Protein AF-A0A6P0VBL8-F1 (afdb_monomer)

Structure (mmCIF, N/CA/C/O backbone):
data_AF-A0A6P0VBL8-F1
#
_entry.id   AF-A0A6P0VBL8-F1
#
loop_
_atom_site.group_PDB
_atom_site.id
_atom_site.type_symbol
_atom_site.label_atom_id
_atom_site.label_alt_id
_atom_site.label_comp_id
_atom_site.label_asym_id
_atom_site.label_entity_id
_atom_site.label_seq_id
_atom_site.pdbx_PDB_ins_code
_atom_site.Cartn_x
_atom_site.Cartn_y
_atom_site.Cartn_z
_atom_site.occupancy
_atom_site.B_iso_or_equiv
_atom_site.auth_seq_id
_atom_site.auth_comp_id
_atom_site.auth_asym_id
_atom_site.auth_atom_id
_atom_site.pdbx_PDB_model_num
ATOM 1 N N . MET A 1 1 ? 17.411 -5.376 -23.301 1.00 63.78 1 MET A N 1
ATOM 2 C CA . MET A 1 1 ? 17.624 -4.709 -21.996 1.00 63.78 1 MET A CA 1
ATOM 3 C C . MET A 1 1 ? 19.076 -4.284 -21.901 1.00 63.78 1 MET A C 1
ATOM 5 O O . MET A 1 1 ? 19.939 -5.091 -22.224 1.00 63.78 1 MET A O 1
ATOM 9 N N . THR A 1 2 ? 19.346 -3.059 -21.458 1.00 68.38 2 THR A N 1
ATOM 10 C CA . THR A 1 2 ? 20.705 -2.531 -21.262 1.00 68.38 2 THR A CA 1
ATOM 11 C C . THR A 1 2 ? 20.905 -2.091 -19.815 1.00 68.38 2 THR A C 1
ATOM 13 O O . THR A 1 2 ? 19.954 -1.642 -19.182 1.00 68.38 2 THR A O 1
ATOM 16 N N . PHE A 1 3 ? 22.130 -2.171 -19.307 1.00 70.69 3 PHE A N 1
ATOM 17 C CA . PHE A 1 3 ? 22.540 -1.616 -18.017 1.00 70.69 3 PHE A CA 1
ATOM 18 C C . PHE A 1 3 ? 23.853 -0.861 -18.218 1.00 70.69 3 PHE A C 1
ATOM 20 O O . PHE A 1 3 ? 24.781 -1.417 -18.803 1.00 70.69 3 PHE A O 1
ATOM 27 N N . ASP A 1 4 ? 23.916 0.408 -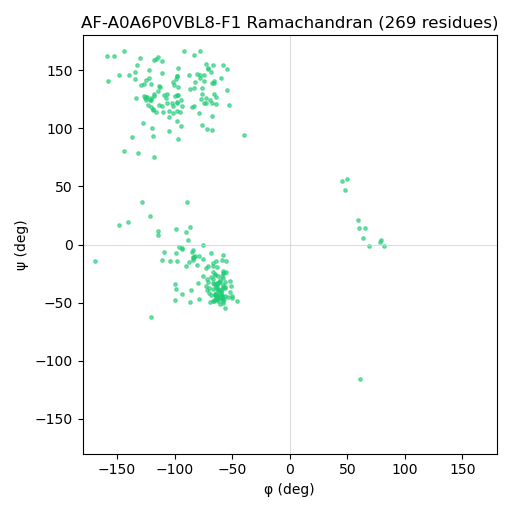17.809 1.00 72.12 4 ASP A N 1
ATOM 28 C CA . ASP A 1 4 ? 25.036 1.319 -18.102 1.00 72.12 4 ASP A CA 1
ATOM 29 C C . ASP A 1 4 ? 25.444 1.309 -19.583 1.00 72.12 4 ASP A C 1
ATOM 31 O O . ASP A 1 4 ? 26.615 1.153 -19.920 1.00 72.12 4 ASP A O 1
ATOM 35 N N . HIS A 1 5 ? 24.461 1.397 -20.484 1.00 73.25 5 HIS A N 1
ATOM 36 C CA . HIS A 1 5 ? 24.641 1.326 -21.944 1.00 73.25 5 HIS A CA 1
ATOM 37 C C . HIS A 1 5 ? 25.188 -0.005 -22.497 1.00 73.25 5 HIS A C 1
ATOM 39 O O . HIS A 1 5 ? 25.392 -0.117 -23.703 1.00 73.25 5 HIS A O 1
ATOM 45 N N . HIS A 1 6 ? 25.354 -1.038 -21.667 1.00 72.06 6 HIS A N 1
ATOM 46 C CA . HIS A 1 6 ? 25.752 -2.374 -22.112 1.00 72.06 6 HIS A CA 1
ATOM 47 C C . HIS A 1 6 ? 24.521 -3.272 -22.260 1.00 72.06 6 HIS A C 1
ATOM 49 O O . HIS A 1 6 ? 23.728 -3.361 -21.317 1.00 72.06 6 HIS A O 1
ATOM 55 N N . PRO A 1 7 ? 24.324 -3.953 -23.402 1.00 71.12 7 PRO A N 1
ATOM 56 C CA . PRO A 1 7 ? 23.219 -4.888 -23.556 1.00 71.12 7 PRO A CA 1
ATOM 57 C C . PRO A 1 7 ? 23.413 -6.074 -22.608 1.00 71.12 7 PRO A C 1
ATOM 59 O O . PRO A 1 7 ? 24.479 -6.673 -22.550 1.00 71.12 7 PRO A O 1
ATOM 62 N N . LEU A 1 8 ? 22.375 -6.395 -21.839 1.00 72.44 8 LEU A N 1
ATOM 63 C CA . LEU A 1 8 ? 22.301 -7.585 -20.988 1.00 72.44 8 LEU A CA 1
ATOM 64 C C . LEU A 1 8 ? 21.492 -8.694 -21.665 1.00 72.44 8 LEU A C 1
ATOM 66 O O . LEU A 1 8 ? 21.797 -9.877 -21.536 1.00 72.44 8 LEU A O 1
ATOM 70 N N . SER A 1 9 ? 20.469 -8.313 -22.425 1.00 74.00 9 SER A N 1
ATOM 71 C C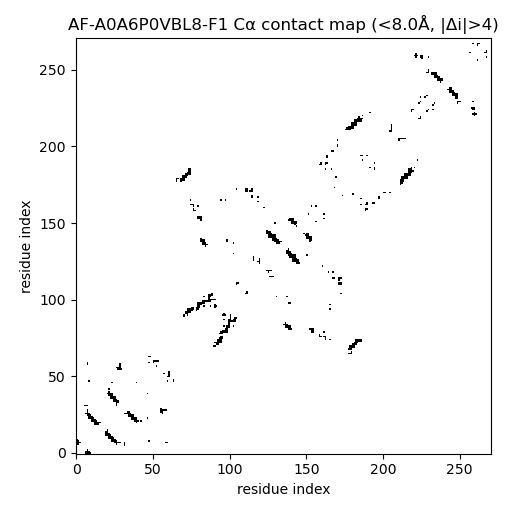A . SER A 1 9 ? 19.692 -9.237 -23.242 1.00 74.00 9 SER A CA 1
ATOM 72 C C . SER A 1 9 ? 19.184 -8.559 -24.503 1.00 74.00 9 SER A C 1
ATOM 74 O O . SER A 1 9 ? 18.819 -7.380 -24.486 1.00 74.00 9 SER A O 1
ATOM 76 N N . GLU A 1 10 ? 19.117 -9.321 -25.582 1.00 74.81 10 GLU A N 1
ATOM 77 C CA . GLU A 1 10 ? 18.567 -8.906 -26.864 1.00 74.81 10 GLU A CA 1
ATOM 78 C C . GLU A 1 10 ? 17.657 -10.005 -27.397 1.00 74.81 10 GLU A C 1
ATOM 80 O O . GLU A 1 10 ? 17.907 -11.193 -27.188 1.00 74.81 10 GLU A O 1
ATOM 85 N N . PHE A 1 11 ? 16.567 -9.595 -28.032 1.00 73.56 11 PHE A N 1
ATOM 86 C CA . PHE A 1 11 ? 15.571 -10.498 -28.576 1.00 73.56 11 PHE A CA 1
ATOM 87 C C . PHE A 1 11 ? 15.397 -10.184 -30.051 1.00 73.56 11 PHE A C 1
ATOM 89 O O . PHE A 1 11 ? 15.115 -9.039 -30.408 1.00 73.56 11 PHE A O 1
ATOM 96 N N . VAL A 1 12 ? 15.576 -11.203 -30.882 1.00 68.62 12 VAL A N 1
ATOM 97 C CA . VAL A 1 12 ? 15.465 -11.094 -32.330 1.00 68.62 12 VAL A CA 1
ATOM 98 C C . VAL A 1 12 ? 14.426 -12.106 -32.796 1.00 68.62 12 VAL A C 1
ATOM 100 O O . VAL A 1 12 ? 14.494 -13.292 -32.463 1.00 68.62 12 VAL A O 1
ATOM 103 N N . ILE A 1 13 ? 13.445 -11.618 -33.552 1.00 67.81 13 ILE A N 1
ATOM 104 C CA . ILE A 1 13 ? 12.513 -12.453 -34.306 1.00 67.81 13 ILE A CA 1
ATOM 105 C C . ILE A 1 13 ? 12.943 -12.357 -35.764 1.00 67.81 13 ILE A C 1
ATOM 107 O O . ILE A 1 13 ? 12.859 -11.280 -36.353 1.00 67.81 13 ILE A O 1
ATOM 111 N N . GLU A 1 14 ? 13.387 -13.470 -36.337 1.00 68.00 14 GLU A N 1
ATOM 112 C CA . GLU A 1 14 ? 13.695 -13.565 -37.763 1.00 68.00 14 GLU A CA 1
ATOM 113 C C . GLU A 1 14 ? 12.698 -14.500 -38.449 1.00 68.00 14 GLU A C 1
ATOM 115 O O . GLU A 1 14 ? 12.380 -15.581 -37.947 1.00 68.00 14 GLU A O 1
ATOM 120 N N . GLU A 1 15 ? 12.200 -14.096 -39.616 1.00 67.06 15 GLU A N 1
ATOM 121 C CA . GLU A 1 15 ? 11.418 -14.966 -40.492 1.00 67.06 15 GLU A CA 1
ATOM 122 C C . GLU A 1 15 ? 12.337 -15.538 -41.575 1.00 67.06 15 GLU A C 1
ATOM 124 O O . GLU A 1 15 ? 12.857 -14.806 -42.418 1.00 67.06 15 GLU A O 1
ATOM 129 N N . GLN A 1 16 ? 12.540 -16.858 -41.558 1.00 66.44 16 GLN A N 1
ATOM 130 C CA . GLN A 1 16 ? 13.247 -17.584 -42.615 1.00 66.44 16 GLN A CA 1
ATOM 131 C C . GLN A 1 16 ? 12.372 -18.719 -43.141 1.00 66.44 16 GLN A C 1
ATOM 133 O O . GLN A 1 16 ? 11.926 -19.563 -42.368 1.00 66.44 16 GLN A O 1
ATOM 138 N N . GLU A 1 17 ? 12.163 -18.755 -44.461 1.00 62.19 17 GLU A N 1
ATOM 139 C CA . GLU A 1 17 ? 11.553 -19.883 -45.187 1.00 62.19 17 GLU A CA 1
ATOM 140 C C . GLU A 1 17 ? 10.284 -20.456 -44.513 1.00 62.19 17 GLU A C 1
ATOM 142 O O . GLU A 1 17 ? 10.202 -21.651 -44.227 1.00 62.19 17 GLU A O 1
ATOM 147 N N . ASP A 1 18 ? 9.291 -19.598 -44.235 1.00 63.41 18 ASP A N 1
ATOM 148 C CA . ASP A 1 18 ? 8.010 -19.965 -43.592 1.00 63.41 18 ASP A CA 1
ATOM 149 C C . ASP A 1 18 ? 8.120 -20.456 -42.128 1.00 63.41 18 ASP A C 1
ATOM 151 O O . ASP A 1 18 ? 7.168 -20.998 -41.557 1.00 63.41 18 ASP A O 1
ATOM 155 N N . LYS A 1 19 ? 9.268 -20.241 -41.473 1.00 60.81 19 LYS A N 1
ATOM 156 C CA . LYS A 1 19 ? 9.468 -20.488 -40.040 1.00 60.81 19 LYS A CA 1
ATOM 157 C C . LYS A 1 19 ? 9.875 -19.211 -39.316 1.00 60.81 19 LYS A C 1
ATOM 159 O O . LYS A 1 19 ? 10.870 -18.567 -39.641 1.00 60.81 19 LYS A O 1
ATOM 164 N N . ARG A 1 20 ? 9.116 -18.888 -38.270 1.00 64.88 20 ARG A N 1
ATOM 165 C CA . ARG A 1 20 ? 9.458 -17.845 -37.304 1.00 64.88 20 ARG A CA 1
ATOM 166 C C . ARG A 1 20 ? 10.498 -18.401 -36.335 1.00 64.88 20 ARG A C 1
ATOM 168 O O . ARG A 1 20 ? 10.206 -19.326 -35.577 1.00 64.88 20 ARG A O 1
ATOM 175 N N . ILE A 1 21 ? 11.710 -17.866 -36.395 1.00 66.25 21 ILE A N 1
ATOM 176 C CA . ILE A 1 21 ? 12.813 -18.219 -35.508 1.00 66.25 21 ILE A CA 1
ATOM 177 C C . ILE A 1 21 ? 12.916 -17.116 -34.458 1.00 66.25 21 ILE A C 1
ATOM 179 O O . ILE A 1 21 ? 13.242 -15.972 -34.765 1.00 66.25 21 ILE A O 1
ATOM 183 N N . GLU A 1 22 ? 12.623 -17.464 -33.209 1.00 69.94 22 GLU A N 1
ATOM 184 C CA . GLU A 1 22 ? 12.778 -16.555 -32.078 1.00 69.94 22 GLU A CA 1
ATOM 185 C C . GLU A 1 22 ? 14.069 -16.904 -31.341 1.00 69.94 22 GLU A C 1
ATOM 187 O O . GLU A 1 22 ? 14.264 -18.025 -30.859 1.00 69.94 22 GLU A O 1
ATOM 192 N N . GLN A 1 23 ? 14.987 -15.945 -31.282 1.00 72.88 23 GLN A N 1
ATOM 193 C CA . GLN A 1 23 ? 16.267 -16.110 -30.611 1.00 72.88 23 GLN A CA 1
ATOM 194 C C . GLN A 1 23 ? 16.458 -15.025 -29.574 1.00 72.88 23 GLN A C 1
ATOM 196 O O . GLN A 1 23 ? 16.110 -13.858 -29.767 1.00 72.88 23 GLN A O 1
ATOM 201 N N . ALA A 1 24 ? 17.039 -15.432 -28.454 1.00 73.50 24 ALA A N 1
ATOM 202 C CA . ALA A 1 24 ? 17.419 -14.514 -27.410 1.00 73.50 24 ALA A CA 1
ATOM 203 C C . ALA A 1 24 ? 18.915 -14.611 -27.145 1.00 73.50 24 ALA A C 1
ATOM 205 O O . ALA A 1 24 ? 19.435 -15.681 -26.823 1.00 73.50 24 ALA A O 1
ATOM 206 N N . THR A 1 25 ? 19.591 -13.476 -27.245 1.00 75.88 25 THR A N 1
ATOM 207 C CA . THR A 1 25 ? 21.011 -13.341 -26.949 1.00 75.88 25 THR A CA 1
ATOM 208 C C . THR A 1 25 ? 21.150 -12.805 -25.534 1.00 75.88 25 THR A C 1
ATOM 210 O O . THR A 1 25 ? 20.611 -11.749 -25.202 1.00 75.88 25 THR A O 1
ATOM 213 N N . ILE A 1 26 ? 21.852 -13.545 -24.679 1.00 76.12 26 ILE A N 1
ATOM 214 C CA . ILE A 1 26 ? 22.163 -13.120 -23.312 1.00 76.12 26 ILE A CA 1
ATOM 215 C C . ILE A 1 26 ? 23.644 -12.805 -23.231 1.00 76.12 26 ILE A C 1
ATOM 217 O O . ILE A 1 26 ? 24.477 -13.637 -23.589 1.00 76.12 26 ILE A O 1
ATOM 221 N N . TYR A 1 27 ? 23.956 -11.628 -22.709 1.00 78.38 27 TYR A N 1
ATOM 222 C CA . TYR A 1 27 ? 25.315 -11.136 -22.564 1.00 78.38 27 TYR A CA 1
ATOM 223 C C . TYR A 1 27 ? 25.815 -11.359 -21.135 1.00 78.38 27 TYR A C 1
ATOM 225 O O . TYR A 1 27 ? 25.054 -11.253 -20.169 1.00 78.38 27 TYR A O 1
ATOM 233 N N . LYS A 1 28 ? 27.098 -11.702 -20.991 1.00 79.31 28 LYS A N 1
ATOM 234 C CA . LYS A 1 28 ? 27.737 -11.853 -19.679 1.00 79.31 28 LYS A CA 1
ATOM 235 C C . LYS A 1 28 ? 28.088 -10.495 -19.081 1.00 79.31 28 LYS A C 1
ATOM 237 O O . LYS A 1 28 ? 28.543 -9.604 -19.793 1.00 79.31 28 LYS A O 1
ATOM 242 N N . ASP A 1 29 ? 28.003 -10.381 -17.758 1.00 77.06 29 ASP A N 1
ATOM 243 C CA . ASP A 1 29 ? 28.162 -9.104 -17.043 1.00 77.06 29 ASP A CA 1
ATOM 244 C C . ASP A 1 29 ? 29.509 -8.398 -17.283 1.00 77.06 29 ASP A C 1
ATOM 246 O O . ASP A 1 29 ? 29.557 -7.168 -17.296 1.00 77.06 29 ASP A O 1
ATOM 250 N N . ASN A 1 30 ? 30.588 -9.176 -17.448 1.00 71.69 30 ASN A N 1
ATOM 251 C CA . ASN A 1 30 ? 31.975 -8.692 -17.539 1.00 71.69 30 ASN A CA 1
ATOM 252 C C . ASN A 1 30 ? 32.586 -8.818 -18.946 1.00 71.69 30 ASN A C 1
ATOM 254 O O . ASN A 1 30 ? 33.723 -8.406 -19.159 1.00 71.69 30 ASN A O 1
ATOM 258 N N . LEU A 1 31 ? 31.875 -9.448 -19.885 1.00 68.06 31 LEU A N 1
ATOM 259 C CA . LEU A 1 31 ? 32.357 -9.748 -21.236 1.00 68.06 31 LEU A CA 1
ATOM 260 C C . LEU A 1 31 ? 31.183 -9.598 -22.216 1.00 68.06 31 LEU A C 1
ATOM 262 O O . LEU A 1 31 ? 30.575 -10.607 -22.577 1.00 68.06 31 LEU A O 1
ATOM 266 N N . PRO A 1 32 ? 30.846 -8.365 -22.635 1.00 58.59 32 PRO A N 1
ATOM 267 C CA . PRO A 1 32 ? 29.721 -8.120 -23.536 1.00 58.59 32 PRO A CA 1
ATOM 268 C C . PRO A 1 32 ? 29.898 -8.772 -24.919 1.00 58.59 32 PRO A C 1
ATOM 270 O O . PRO A 1 32 ? 28.909 -9.056 -25.576 1.00 58.59 32 PRO A O 1
ATOM 273 N N . ASP A 1 33 ? 31.121 -9.123 -25.329 1.00 59.72 33 ASP A N 1
ATOM 274 C CA . ASP A 1 33 ? 31.360 -9.889 -26.567 1.00 59.72 33 ASP A CA 1
ATOM 275 C C . ASP A 1 33 ? 31.087 -11.398 -26.417 1.00 59.72 33 ASP A C 1
ATOM 277 O O . ASP A 1 33 ? 31.097 -12.146 -27.394 1.00 59.72 33 ASP A O 1
ATOM 281 N N . ASN A 1 34 ? 30.873 -11.882 -25.190 1.00 61.59 34 ASN A N 1
ATOM 282 C CA . ASN A 1 34 ? 30.609 -13.287 -24.912 1.00 61.59 34 ASN A CA 1
ATOM 283 C C . ASN A 1 34 ? 29.124 -13.464 -24.605 1.00 61.59 34 ASN A C 1
ATOM 285 O O . ASN A 1 34 ? 28.668 -13.230 -23.481 1.00 61.59 34 ASN A O 1
ATOM 289 N N . SER A 1 35 ? 28.379 -13.871 -25.626 1.00 65.69 35 SER A N 1
ATOM 290 C CA . SER A 1 35 ? 26.946 -14.083 -25.539 1.00 65.69 35 SER A CA 1
ATOM 291 C C . SER A 1 35 ? 26.575 -15.560 -25.645 1.00 65.69 35 SER A C 1
ATOM 293 O O . SER A 1 35 ? 27.246 -16.371 -26.283 1.00 65.69 35 SER A O 1
ATOM 295 N N . SER A 1 36 ? 25.499 -15.937 -24.961 1.00 70.56 36 SER A N 1
ATOM 296 C CA . SER A 1 36 ? 24.850 -17.232 -25.141 1.00 70.56 36 SER A CA 1
ATOM 297 C C . SER A 1 36 ? 23.542 -17.015 -25.883 1.00 70.56 36 SER A C 1
ATOM 299 O O . SER A 1 36 ? 22.675 -16.288 -25.399 1.00 70.56 36 SER A O 1
ATOM 301 N N . VAL A 1 37 ? 23.398 -17.662 -27.038 1.00 70.50 37 VAL A N 1
ATOM 302 C CA . VAL A 1 37 ? 22.129 -17.705 -27.765 1.00 70.50 37 VAL A CA 1
ATOM 303 C C . VAL A 1 37 ? 21.280 -18.811 -27.158 1.00 70.50 37 VAL A C 1
ATOM 305 O O . VAL A 1 37 ? 21.680 -19.978 -27.133 1.00 70.50 37 VAL A O 1
ATOM 308 N N . LEU A 1 38 ? 20.116 -18.441 -26.638 1.00 68.00 38 LEU A N 1
ATOM 309 C CA . LEU A 1 38 ? 19.113 -19.389 -26.187 1.00 68.00 38 LEU A CA 1
ATOM 310 C C . LEU A 1 38 ? 18.043 -19.533 -27.273 1.00 68.00 38 LEU A C 1
ATOM 312 O O . LEU A 1 38 ? 17.483 -18.518 -27.701 1.00 68.00 38 LEU A O 1
ATOM 316 N N . PRO A 1 39 ? 17.729 -20.769 -27.709 1.00 62.25 39 PRO A N 1
ATOM 317 C CA . PRO A 1 39 ? 16.568 -20.994 -28.551 1.00 62.25 39 PRO A CA 1
ATOM 318 C C . PRO A 1 39 ? 15.324 -20.626 -27.744 1.00 62.25 39 PRO A C 1
ATOM 320 O O . PRO A 1 39 ? 15.089 -21.170 -26.660 1.00 62.25 39 PRO A O 1
ATOM 323 N N . PHE A 1 40 ? 14.556 -19.670 -28.255 1.00 62.84 40 PHE A N 1
ATOM 324 C CA . PHE A 1 40 ? 13.357 -19.184 -27.605 1.00 62.84 40 PHE A CA 1
ATOM 325 C C . PHE A 1 40 ? 12.144 -19.797 -28.303 1.00 62.84 40 PHE A C 1
ATOM 327 O O . PHE A 1 40 ? 12.012 -19.722 -29.518 1.00 62.84 40 PHE A O 1
ATOM 334 N N . VAL A 1 41 ? 11.313 -20.510 -27.543 1.00 55.53 41 VAL A N 1
ATOM 335 C CA . VAL A 1 41 ? 10.237 -21.354 -28.103 1.00 55.53 41 VAL A CA 1
ATOM 336 C C . VAL A 1 41 ? 8.848 -20.789 -27.788 1.00 55.53 41 VAL A C 1
ATOM 338 O O . VAL A 1 41 ? 7.862 -21.224 -28.373 1.00 55.53 41 VAL A O 1
ATOM 341 N N . ASP A 1 42 ? 8.753 -19.824 -26.871 1.00 66.12 42 ASP A N 1
ATOM 342 C CA . ASP A 1 42 ? 7.476 -19.323 -26.362 1.00 66.12 42 ASP A CA 1
ATOM 343 C C . ASP A 1 42 ? 7.466 -17.795 -26.245 1.00 66.12 42 ASP A C 1
ATOM 345 O O . ASP A 1 42 ? 7.813 -17.234 -25.203 1.00 66.12 42 ASP A O 1
ATOM 349 N N . SER A 1 43 ? 6.989 -17.135 -27.303 1.00 64.69 43 SER A N 1
ATOM 350 C CA . SER A 1 43 ?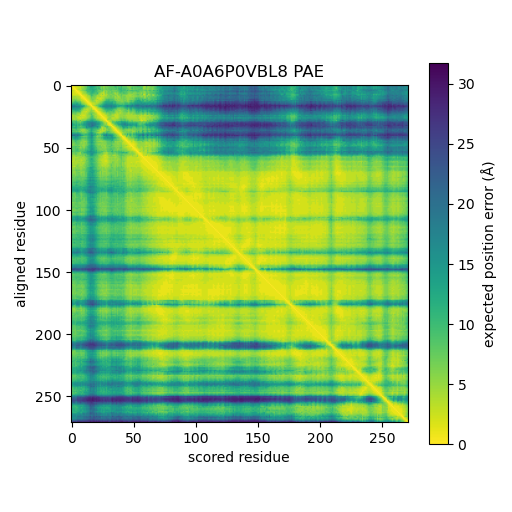 6.790 -15.684 -27.396 1.00 64.69 43 SER A CA 1
ATOM 351 C C . SER A 1 43 ? 5.903 -15.086 -26.295 1.00 64.69 43 SER A C 1
ATOM 353 O O . SER A 1 43 ? 5.846 -13.865 -26.161 1.00 64.69 43 SER A O 1
ATOM 355 N N . SER A 1 44 ? 5.167 -15.907 -25.532 1.00 68.81 44 SER A N 1
ATOM 356 C CA . SER A 1 44 ? 4.317 -15.441 -24.426 1.00 68.81 44 SER A CA 1
ATOM 357 C C . SER A 1 44 ? 5.081 -15.209 -23.120 1.00 68.81 44 SER A C 1
ATOM 359 O O . SER A 1 44 ? 4.533 -14.640 -22.174 1.00 68.81 44 SER A O 1
ATOM 361 N N . ARG A 1 45 ? 6.349 -15.632 -23.042 1.00 68.00 45 ARG A N 1
ATOM 362 C CA . ARG A 1 45 ? 7.183 -15.493 -21.843 1.00 68.00 45 ARG A CA 1
ATOM 363 C C . ARG A 1 45 ? 8.298 -14.483 -22.063 1.00 68.00 45 ARG A C 1
ATOM 365 O O . ARG A 1 45 ? 8.723 -14.212 -23.176 1.00 68.00 45 ARG A O 1
ATOM 372 N N . SER A 1 46 ? 8.819 -13.930 -20.974 1.00 74.62 46 SER A N 1
ATOM 373 C CA . SER A 1 46 ? 10.051 -13.143 -21.039 1.00 74.62 46 SER A CA 1
ATOM 374 C C . SER A 1 46 ? 11.267 -14.068 -21.004 1.00 74.62 46 SER A C 1
ATOM 376 O O . SER A 1 46 ? 11.355 -14.939 -20.135 1.00 74.62 46 SER A O 1
ATOM 378 N N . VAL A 1 47 ? 12.248 -13.829 -21.877 1.00 74.69 47 VAL A N 1
ATOM 379 C CA . VAL A 1 47 ? 13.575 -14.480 -21.861 1.00 74.69 47 VAL A CA 1
ATOM 380 C C . VAL A 1 47 ? 14.224 -14.390 -20.479 1.00 74.69 47 VAL A C 1
ATOM 382 O O . VAL A 1 47 ? 14.852 -15.345 -20.028 1.00 74.69 47 VAL A O 1
ATOM 385 N N . VAL A 1 48 ? 14.017 -13.271 -19.774 1.00 75.81 48 VAL A N 1
ATOM 386 C CA . VAL A 1 48 ? 14.564 -13.024 -18.429 1.00 75.81 48 VAL A CA 1
ATOM 387 C C . VAL A 1 48 ? 14.144 -14.120 -17.442 1.00 75.81 48 VAL A C 1
ATOM 389 O O . VAL A 1 48 ? 14.913 -14.496 -16.560 1.00 75.81 48 VAL A O 1
ATOM 392 N N . SER A 1 49 ? 12.955 -14.706 -17.618 1.00 74.62 49 SER A N 1
ATOM 393 C CA . SER A 1 49 ? 12.474 -15.790 -16.755 1.00 74.62 49 SER A CA 1
ATOM 394 C C . SER A 1 49 ? 13.294 -17.081 -16.895 1.00 74.62 49 SER A C 1
ATOM 396 O O . SER A 1 49 ? 13.511 -17.769 -15.893 1.00 74.62 49 SER A O 1
ATOM 398 N N . ALA A 1 50 ? 13.811 -17.366 -18.095 1.00 74.88 50 ALA A N 1
ATOM 399 C CA . ALA A 1 50 ? 14.545 -18.585 -18.435 1.00 74.88 50 ALA A CA 1
ATOM 400 C C . ALA A 1 50 ? 16.040 -18.535 -18.063 1.00 74.88 50 ALA A C 1
ATOM 402 O O . ALA A 1 50 ? 16.748 -19.533 -18.202 1.00 74.88 50 ALA A O 1
ATOM 403 N N . ILE A 1 51 ? 16.529 -17.388 -17.582 1.00 74.19 51 ILE A N 1
ATOM 404 C CA . ILE A 1 51 ? 17.944 -17.192 -17.256 1.00 74.19 51 ILE A CA 1
ATOM 405 C C . ILE A 1 51 ? 18.317 -18.032 -16.024 1.00 74.19 51 ILE A C 1
ATOM 407 O O . ILE A 1 51 ? 17.683 -17.881 -14.970 1.00 74.19 51 ILE A O 1
ATOM 411 N N . PRO A 1 52 ? 19.340 -18.905 -16.124 1.00 71.56 52 PRO A N 1
ATOM 412 C CA . PRO A 1 52 ? 19.834 -19.663 -14.985 1.00 71.56 52 PRO A CA 1
ATOM 413 C C . PRO A 1 52 ? 20.642 -18.760 -14.049 1.00 71.56 52 PRO A C 1
ATOM 415 O O . PRO A 1 52 ? 21.450 -17.951 -14.505 1.00 71.56 52 PRO A O 1
ATOM 418 N N . GLU A 1 53 ? 20.489 -18.953 -12.738 1.00 77.62 53 GLU A N 1
ATOM 419 C CA . GLU A 1 53 ? 21.298 -18.246 -11.741 1.00 77.62 53 GLU A CA 1
ATOM 420 C C . GLU A 1 53 ? 22.759 -18.718 -11.827 1.00 77.62 53 GLU A C 1
ATOM 422 O O . GLU A 1 53 ? 23.125 -19.788 -11.337 1.00 77.62 53 GLU A O 1
ATOM 427 N N . LYS A 1 54 ? 23.606 -17.939 -12.509 1.00 77.31 54 LYS A N 1
ATOM 428 C CA . LYS A 1 54 ? 25.038 -18.211 -12.697 1.00 77.31 54 LYS A CA 1
ATOM 429 C C . LYS A 1 54 ? 25.858 -16.963 -12.393 1.00 77.31 54 LYS A C 1
ATOM 431 O O . LYS A 1 54 ? 25.389 -15.844 -12.571 1.00 77.31 54 LYS A O 1
ATOM 436 N N . ARG A 1 55 ? 27.123 -17.168 -12.004 1.00 73.31 55 ARG A N 1
ATOM 437 C CA . ARG A 1 55 ? 28.074 -16.081 -11.699 1.00 73.31 55 ARG A CA 1
ATOM 438 C C . ARG A 1 55 ? 28.305 -15.107 -12.856 1.00 73.31 55 ARG A C 1
ATOM 440 O O . ARG A 1 55 ? 28.713 -13.989 -12.588 1.00 73.31 55 ARG A O 1
ATOM 447 N N . ASP A 1 56 ? 28.049 -15.527 -14.091 1.00 79.19 56 ASP A N 1
ATOM 448 C CA . ASP A 1 56 ? 28.260 -14.709 -15.290 1.00 79.19 56 ASP A CA 1
ATOM 449 C C . ASP A 1 56 ? 27.076 -13.765 -15.601 1.00 79.19 56 ASP A C 1
ATOM 451 O O . ASP A 1 56 ? 27.216 -12.896 -16.458 1.00 79.19 56 ASP A O 1
ATOM 455 N N . TYR A 1 57 ? 25.926 -13.944 -14.931 1.00 80.75 57 TYR A N 1
ATOM 456 C CA . TYR A 1 57 ? 24.663 -13.228 -15.178 1.00 80.75 57 TYR A CA 1
ATOM 457 C C . TYR A 1 57 ? 24.094 -12.610 -13.892 1.00 80.75 57 TYR A C 1
ATOM 459 O O . TYR A 1 57 ? 22.881 -12.639 -13.661 1.00 80.75 57 TYR A O 1
ATOM 467 N N . GLN A 1 58 ? 24.952 -12.115 -13.003 1.00 82.81 58 GLN A N 1
ATOM 468 C CA . GLN A 1 58 ? 24.549 -11.513 -11.733 1.00 82.81 58 GLN A CA 1
ATOM 469 C C . GLN A 1 58 ? 23.636 -10.305 -11.939 1.00 82.81 58 GLN A C 1
ATOM 471 O O . GLN A 1 58 ? 22.647 -10.216 -11.221 1.00 82.81 58 GLN A O 1
ATOM 476 N N . LYS A 1 59 ? 23.876 -9.436 -12.933 1.00 84.00 59 LYS A N 1
ATOM 477 C CA . LYS A 1 59 ? 23.009 -8.264 -13.188 1.00 84.00 59 LYS A CA 1
ATOM 478 C C . LYS A 1 59 ? 21.586 -8.673 -13.576 1.00 84.00 59 LYS A C 1
ATOM 480 O O . LYS A 1 59 ? 20.614 -8.161 -13.027 1.00 84.00 59 LYS A O 1
ATOM 485 N N . LEU A 1 60 ? 21.450 -9.646 -14.478 1.00 82.31 60 LEU A N 1
ATOM 486 C CA . LEU A 1 60 ? 20.143 -10.180 -14.887 1.00 82.31 60 LEU A CA 1
ATOM 487 C C . LEU A 1 60 ? 19.471 -10.989 -13.776 1.00 82.31 60 LEU A C 1
ATOM 489 O O . LEU A 1 60 ? 18.257 -10.907 -13.603 1.00 82.31 60 LEU A O 1
ATOM 493 N N . THR A 1 61 ? 20.254 -11.751 -13.011 1.00 84.12 61 THR A N 1
ATOM 494 C CA . THR A 1 61 ? 19.758 -12.493 -11.845 1.00 84.12 61 THR A CA 1
ATOM 495 C C . THR A 1 61 ? 19.245 -11.530 -10.780 1.00 84.12 61 THR A C 1
ATOM 497 O O . THR A 1 61 ? 18.166 -11.747 -10.235 1.00 84.12 61 THR A O 1
ATOM 500 N N . TRP A 1 62 ? 19.982 -10.450 -10.517 1.00 85.81 62 TRP A N 1
ATOM 501 C CA . TRP A 1 62 ? 19.573 -9.378 -9.618 1.00 85.81 62 TRP A CA 1
ATOM 502 C C . TRP A 1 62 ? 18.280 -8.726 -10.106 1.00 85.81 62 TRP A C 1
ATOM 504 O O . TRP A 1 62 ? 17.312 -8.705 -9.357 1.00 85.81 62 TRP A O 1
ATOM 514 N N . PHE A 1 63 ? 18.204 -8.315 -11.376 1.00 85.00 63 PHE A N 1
ATOM 515 C CA . PHE A 1 63 ? 16.999 -7.702 -11.946 1.00 85.00 63 PHE A CA 1
ATOM 516 C C . PHE A 1 63 ? 15.773 -8.621 -11.856 1.00 85.00 63 PHE A C 1
ATOM 518 O O . PHE A 1 63 ? 14.701 -8.194 -11.435 1.00 85.00 63 PHE A O 1
ATOM 525 N N . LYS A 1 64 ? 15.936 -9.910 -12.187 1.00 84.94 64 LYS A N 1
ATOM 526 C CA . LYS A 1 64 ? 14.880 -10.924 -12.053 1.00 84.94 64 LYS A CA 1
ATOM 527 C C . LYS A 1 64 ? 14.398 -11.050 -10.606 1.00 84.94 64 LYS A C 1
ATOM 529 O O . LYS A 1 64 ? 13.193 -11.103 -10.377 1.00 84.94 64 LYS A O 1
ATOM 534 N N . LYS A 1 65 ? 15.323 -11.110 -9.641 1.00 85.88 65 LYS A N 1
ATOM 535 C CA . LYS A 1 65 ? 14.991 -11.188 -8.209 1.00 85.88 65 LYS A CA 1
ATOM 536 C C . LYS A 1 65 ? 14.327 -9.908 -7.713 1.00 85.88 65 LYS A C 1
ATOM 538 O O . LYS A 1 65 ? 13.377 -9.994 -6.950 1.00 85.88 65 LYS A O 1
ATOM 543 N N . HIS A 1 66 ? 14.775 -8.751 -8.186 1.00 86.12 66 HIS A N 1
ATOM 544 C CA . HIS A 1 66 ? 14.211 -7.460 -7.820 1.00 86.12 66 HIS A CA 1
ATOM 545 C C . HIS A 1 66 ? 12.771 -7.304 -8.331 1.00 86.12 66 HIS A C 1
ATOM 547 O O . HIS A 1 66 ? 11.885 -7.024 -7.535 1.00 86.12 66 HIS A O 1
ATOM 553 N N . ILE A 1 67 ? 12.490 -7.619 -9.605 1.00 87.25 67 ILE A N 1
ATOM 554 C CA . ILE A 1 67 ? 11.110 -7.621 -10.138 1.00 87.25 67 ILE A CA 1
ATOM 555 C C . ILE A 1 67 ? 10.201 -8.583 -9.369 1.00 87.25 67 ILE A C 1
ATOM 557 O O . ILE A 1 67 ? 9.038 -8.276 -9.123 1.00 87.25 67 ILE A O 1
ATOM 561 N N . ALA A 1 68 ? 10.712 -9.749 -8.970 1.00 86.50 68 ALA A N 1
ATOM 562 C CA . ALA A 1 68 ? 9.931 -10.712 -8.197 1.00 86.50 68 ALA A CA 1
ATOM 563 C C . ALA A 1 68 ? 9.518 -10.191 -6.804 1.00 86.50 68 ALA A C 1
ATOM 565 O O . ALA A 1 68 ? 8.640 -10.782 -6.182 1.00 86.50 68 ALA A O 1
ATOM 566 N N . ARG A 1 69 ? 10.130 -9.100 -6.326 1.00 88.69 69 ARG A N 1
ATOM 567 C CA . ARG A 1 69 ? 9.817 -8.426 -5.057 1.00 88.69 69 ARG A CA 1
ATOM 568 C C . ARG A 1 69 ? 8.923 -7.198 -5.241 1.00 88.69 69 ARG A C 1
ATOM 570 O O . ARG A 1 69 ? 8.795 -6.393 -4.323 1.00 88.69 69 ARG A O 1
ATOM 577 N N . PHE A 1 70 ? 8.316 -7.025 -6.413 1.00 92.00 70 PHE A N 1
ATOM 578 C CA . PHE A 1 70 ? 7.366 -5.941 -6.629 1.00 92.00 70 PHE A CA 1
ATOM 579 C C . PHE A 1 70 ? 6.064 -6.252 -5.895 1.00 92.00 70 PHE A C 1
ATOM 581 O O . PHE A 1 70 ? 5.452 -7.300 -6.105 1.00 92.00 70 PHE A O 1
ATOM 588 N N . ILE A 1 71 ? 5.624 -5.315 -5.064 1.00 93.38 71 ILE A N 1
ATOM 589 C CA . ILE A 1 71 ? 4.303 -5.328 -4.447 1.00 93.38 71 ILE A CA 1
ATOM 590 C C . ILE A 1 71 ? 3.482 -4.289 -5.190 1.00 93.38 71 ILE A C 1
ATOM 592 O O . ILE A 1 71 ? 3.751 -3.097 -5.082 1.00 93.38 71 ILE A O 1
ATOM 596 N N . ILE A 1 72 ? 2.515 -4.747 -5.980 1.00 95.88 72 ILE A N 1
ATOM 597 C CA . ILE A 1 72 ? 1.727 -3.884 -6.856 1.00 95.88 72 ILE A CA 1
ATOM 598 C C . ILE A 1 72 ? 0.264 -3.968 -6.439 1.00 95.88 72 ILE A C 1
ATOM 600 O O . ILE A 1 72 ? -0.327 -5.048 -6.503 1.00 95.88 72 ILE A O 1
ATOM 604 N N . VAL A 1 73 ? -0.298 -2.848 -5.988 1.00 97.06 73 VAL A N 1
ATOM 605 C CA . VAL A 1 73 ? -1.632 -2.812 -5.385 1.00 97.06 73 VAL A CA 1
ATOM 606 C C . VAL A 1 73 ? -2.444 -1.594 -5.819 1.00 97.06 73 VAL A C 1
ATOM 608 O O . VAL A 1 73 ? -1.924 -0.492 -5.967 1.00 97.06 73 VAL A O 1
ATOM 611 N N . GLN A 1 74 ? -3.750 -1.804 -5.935 1.00 97.31 74 GLN A N 1
ATOM 612 C CA . GLN A 1 74 ? -4.788 -0.787 -6.021 1.00 97.31 74 GLN A CA 1
ATOM 613 C C . GLN A 1 74 ? -5.825 -1.131 -4.954 1.00 97.31 74 GLN A C 1
ATOM 615 O O . GLN A 1 74 ? -6.572 -2.102 -5.072 1.00 97.31 74 GLN A O 1
ATOM 620 N N . ILE A 1 75 ? -5.830 -0.383 -3.856 1.00 97.25 75 ILE A N 1
ATOM 621 C CA . ILE A 1 75 ? -6.583 -0.774 -2.662 1.00 97.25 75 ILE A CA 1
ATOM 622 C C . ILE A 1 75 ? -8.084 -0.708 -2.952 1.00 97.25 75 ILE A C 1
ATOM 624 O O . ILE A 1 75 ? -8.610 0.355 -3.267 1.00 97.25 75 ILE A O 1
ATOM 628 N N . ASN A 1 76 ? -8.789 -1.832 -2.785 1.00 97.56 76 ASN A N 1
ATOM 629 C CA . ASN A 1 76 ? -10.244 -1.899 -2.896 1.00 97.56 76 ASN A CA 1
ATOM 630 C C . ASN A 1 76 ? -10.886 -2.362 -1.569 1.00 97.56 76 ASN A C 1
ATOM 632 O O . ASN A 1 76 ? -11.074 -3.564 -1.349 1.00 97.56 76 ASN A O 1
ATOM 636 N N . PRO A 1 77 ? -11.292 -1.427 -0.689 1.00 97.12 77 PRO A N 1
ATOM 637 C CA . PRO A 1 77 ? -11.898 -1.727 0.611 1.00 97.12 77 PRO A CA 1
ATOM 638 C C . PRO A 1 77 ? -13.170 -2.583 0.555 1.00 97.12 77 PRO A C 1
ATOM 640 O O . PRO A 1 77 ? -13.500 -3.270 1.528 1.00 97.12 77 PRO A O 1
ATOM 643 N N . PHE A 1 78 ? -13.889 -2.560 -0.570 1.00 97.00 78 PHE A N 1
ATOM 644 C CA . PHE A 1 78 ? -15.103 -3.354 -0.762 1.00 97.00 78 PHE A CA 1
ATOM 645 C C . PHE A 1 78 ? -14.804 -4.833 -1.014 1.00 97.00 78 PHE A C 1
ATOM 647 O O . PHE A 1 78 ? -15.636 -5.684 -0.707 1.00 97.00 78 PHE A O 1
ATOM 654 N N . ALA A 1 79 ? -13.628 -5.144 -1.564 1.00 97.12 79 ALA A N 1
ATOM 655 C CA . ALA A 1 79 ? -13.209 -6.511 -1.857 1.00 97.12 79 ALA A CA 1
ATOM 656 C C . ALA A 1 79 ? -12.506 -7.191 -0.667 1.00 97.12 79 ALA A C 1
ATOM 658 O O . ALA A 1 79 ? -12.352 -8.412 -0.658 1.00 97.12 79 ALA A O 1
ATOM 659 N N . MET A 1 80 ? -12.088 -6.422 0.346 1.00 97.62 80 MET A N 1
ATOM 660 C CA . MET A 1 80 ? -11.364 -6.928 1.516 1.00 97.62 80 MET A CA 1
ATOM 661 C C . MET A 1 80 ? -12.252 -7.825 2.391 1.00 97.62 80 MET A C 1
ATOM 663 O O . MET A 1 80 ? -13.157 -7.361 3.090 1.00 97.62 80 MET A O 1
ATOM 667 N N . SER A 1 81 ? -11.952 -9.125 2.397 1.00 96.06 81 SER A N 1
ATOM 668 C CA . SER A 1 81 ? -12.592 -10.103 3.282 1.00 96.06 81 SER A CA 1
ATOM 669 C C . SER A 1 81 ? -12.029 -10.022 4.704 1.00 96.06 81 SER A C 1
ATOM 671 O O . SER A 1 81 ? -10.823 -9.874 4.892 1.00 96.06 81 SER A O 1
ATOM 673 N N . ALA A 1 82 ? -12.885 -10.205 5.714 1.00 97.12 82 ALA A N 1
ATOM 674 C CA . ALA A 1 82 ? -12.455 -10.412 7.101 1.00 97.12 82 ALA A CA 1
ATOM 675 C C . ALA A 1 82 ? -12.021 -11.860 7.383 1.00 97.12 82 ALA A C 1
ATOM 677 O O . ALA A 1 82 ? -11.375 -12.125 8.391 1.00 97.12 82 ALA A O 1
ATOM 678 N N . GLU A 1 83 ? -12.402 -12.810 6.529 1.00 96.56 83 GLU A N 1
ATOM 679 C CA . GLU A 1 83 ? -12.148 -14.234 6.734 1.00 96.56 83 GLU A CA 1
ATOM 680 C C . GLU A 1 83 ? -10.955 -14.714 5.909 1.00 96.56 83 GLU A C 1
ATOM 682 O O . GLU A 1 83 ? -10.857 -14.425 4.713 1.00 96.56 83 GLU A O 1
ATOM 687 N N . SER A 1 84 ? -10.097 -15.527 6.526 1.00 95.81 84 SER A N 1
ATOM 688 C CA . SER A 1 84 ? -8.990 -16.216 5.867 1.00 95.81 84 SER A CA 1
ATOM 689 C C . SER A 1 84 ? -9.038 -17.722 6.139 1.00 95.81 84 SER A C 1
ATOM 691 O O . SER A 1 84 ? -9.140 -18.183 7.273 1.00 95.81 84 SER A O 1
ATOM 693 N N . ARG A 1 85 ? -8.987 -18.538 5.080 1.00 93.94 85 ARG A N 1
ATOM 694 C CA . ARG A 1 85 ? -8.905 -20.016 5.184 1.00 93.94 85 ARG A CA 1
ATOM 695 C C . ARG A 1 85 ? -7.480 -20.545 5.046 1.00 93.94 85 ARG A C 1
ATOM 697 O O . ARG A 1 85 ? -7.222 -21.711 5.328 1.00 93.94 85 ARG A O 1
ATOM 704 N N . LYS A 1 86 ? -6.584 -19.685 4.577 1.00 93.50 86 LYS A N 1
ATOM 705 C CA . LYS A 1 86 ? -5.163 -19.923 4.365 1.00 93.50 86 LYS A CA 1
ATOM 706 C C . LYS A 1 86 ? -4.403 -18.644 4.698 1.00 93.50 86 LYS A C 1
ATOM 708 O O . LYS A 1 86 ? -5.007 -17.578 4.819 1.00 93.50 86 LYS A O 1
ATOM 713 N N . GLU A 1 87 ? -3.098 -18.781 4.823 1.00 94.50 87 GLU A N 1
ATOM 714 C CA . GLU A 1 87 ? -2.163 -17.667 4.924 1.00 94.50 87 GLU A CA 1
ATOM 715 C C . GLU A 1 87 ? -1.580 -17.417 3.537 1.00 94.50 87 GLU A C 1
ATOM 717 O O . GLU A 1 87 ? -1.239 -18.372 2.835 1.00 94.50 87 GLU A O 1
ATOM 722 N N . ASP A 1 88 ? -1.504 -16.150 3.140 1.00 95.38 88 ASP A N 1
ATOM 723 C CA . ASP A 1 88 ? -0.925 -15.745 1.862 1.00 95.38 88 ASP A CA 1
ATOM 724 C C . ASP A 1 88 ? 0.295 -14.853 2.130 1.00 95.38 88 ASP A C 1
ATOM 726 O O . ASP A 1 88 ? 0.170 -13.880 2.865 1.00 95.38 88 ASP A O 1
ATOM 730 N N . PRO A 1 89 ? 1.475 -15.139 1.555 1.00 92.31 89 PRO A N 1
ATOM 731 C CA . PRO A 1 89 ? 2.682 -14.354 1.825 1.00 92.31 89 PRO A CA 1
ATOM 732 C C . PRO A 1 89 ? 2.665 -12.953 1.204 1.00 92.31 89 PRO A C 1
ATOM 734 O O . PRO A 1 89 ? 3.423 -12.087 1.632 1.00 92.31 89 PRO A O 1
ATOM 737 N N . TYR A 1 90 ? 1.796 -12.723 0.217 1.00 93.06 90 TYR A N 1
ATOM 738 C CA . TYR A 1 90 ? 1.719 -11.475 -0.534 1.00 93.06 90 TYR A CA 1
ATOM 739 C C . TYR A 1 90 ? 0.267 -11.011 -0.689 1.00 93.06 90 TYR A C 1
ATOM 741 O O . TYR A 1 90 ? -0.640 -11.851 -0.801 1.00 93.06 90 TYR A O 1
ATOM 749 N N . PRO A 1 91 ? 0.034 -9.690 -0.743 1.00 95.44 91 PRO A N 1
ATOM 750 C CA . PRO A 1 91 ? -1.257 -9.165 -1.141 1.00 95.44 91 PRO A CA 1
ATOM 751 C C . PRO A 1 91 ? -1.512 -9.436 -2.629 1.00 95.44 91 PRO A C 1
ATOM 753 O O . PRO A 1 91 ? -0.588 -9.463 -3.444 1.00 95.44 91 PRO A O 1
ATOM 756 N N . VAL A 1 92 ? -2.777 -9.624 -2.993 1.00 96.31 92 VAL A N 1
ATOM 757 C CA . VAL A 1 92 ? -3.205 -9.540 -4.396 1.00 96.31 92 VAL A CA 1
ATOM 758 C C . VAL A 1 92 ? -3.442 -8.081 -4.790 1.00 96.31 92 VAL A C 1
ATOM 760 O O . VAL A 1 92 ? -3.618 -7.229 -3.921 1.00 96.31 92 VAL A O 1
ATOM 763 N N . TRP A 1 93 ? -3.493 -7.810 -6.097 1.00 96.38 93 TRP A N 1
ATOM 764 C CA . TRP A 1 93 ? -3.640 -6.460 -6.659 1.00 96.38 93 TRP A CA 1
ATOM 765 C C . TRP A 1 93 ? -4.730 -5.619 -5.978 1.00 96.38 93 TRP A C 1
ATOM 767 O O . TRP A 1 93 ? -4.466 -4.491 -5.587 1.00 96.38 93 TRP A O 1
ATOM 777 N N . ASP A 1 94 ? -5.933 -6.164 -5.784 1.00 96.88 94 ASP A N 1
ATOM 778 C CA . ASP A 1 94 ? -7.071 -5.426 -5.216 1.00 96.88 94 ASP A CA 1
ATOM 779 C C . ASP A 1 94 ? -7.151 -5.472 -3.678 1.00 96.88 94 ASP A C 1
ATOM 781 O O . ASP A 1 94 ? -8.113 -4.982 -3.085 1.00 96.88 94 ASP A O 1
ATOM 785 N N . MET A 1 95 ? -6.161 -6.087 -3.020 1.00 97.25 95 MET A N 1
ATOM 786 C CA . MET A 1 95 ? -6.104 -6.315 -1.572 1.00 97.25 95 MET A CA 1
ATOM 787 C C . MET A 1 95 ? -7.251 -7.169 -1.002 1.00 97.25 95 MET A C 1
ATOM 789 O O . MET A 1 95 ? -7.412 -7.258 0.217 1.00 97.25 95 MET A O 1
ATOM 793 N N . SER A 1 96 ? -8.024 -7.871 -1.838 1.00 97.62 96 SER A N 1
ATOM 794 C CA . SER A 1 96 ? -9.147 -8.708 -1.380 1.00 97.62 96 SER A CA 1
ATOM 795 C C . SER A 1 96 ? -8.735 -9.802 -0.385 1.00 97.62 96 SER A C 1
ATOM 797 O O . SER A 1 96 ? -9.509 -10.171 0.506 1.00 97.62 96 SER A O 1
ATOM 799 N N . ASN A 1 97 ? -7.487 -10.276 -0.476 1.00 97.44 97 ASN A N 1
ATOM 800 C CA . ASN A 1 97 ? -6.904 -11.274 0.418 1.00 97.44 97 ASN A CA 1
ATOM 801 C C . ASN A 1 97 ? -6.260 -10.691 1.694 1.00 97.44 97 ASN A C 1
ATOM 803 O O . ASN A 1 97 ? -5.534 -11.418 2.373 1.00 97.44 97 ASN A O 1
ATOM 807 N N . TYR A 1 98 ? -6.525 -9.429 2.060 1.00 97.81 98 TYR A N 1
ATOM 808 C CA . TYR A 1 98 ? -5.863 -8.765 3.191 1.00 97.81 98 TYR A CA 1
ATOM 809 C C . TYR A 1 98 ? -5.881 -9.585 4.490 1.00 97.81 98 TYR A C 1
ATOM 811 O O . TYR A 1 98 ? -4.846 -9.719 5.128 1.00 97.81 98 TYR A O 1
ATOM 819 N N . ALA A 1 99 ? -7.001 -10.210 4.876 1.00 97.56 99 ALA A N 1
ATOM 820 C CA . ALA A 1 99 ? -7.034 -11.040 6.087 1.00 97.56 99 ALA A CA 1
ATOM 821 C C . ALA A 1 99 ? -6.111 -12.276 6.012 1.00 97.56 99 ALA A C 1
ATOM 823 O O . ALA A 1 99 ? -5.546 -12.692 7.027 1.00 97.56 99 ALA A O 1
ATOM 824 N N . ALA A 1 100 ? -5.939 -12.873 4.828 1.00 97.25 100 ALA A N 1
ATOM 825 C CA . ALA A 1 100 ? -5.010 -13.985 4.613 1.00 97.25 100 ALA A CA 1
ATOM 826 C C . ALA A 1 100 ? -3.554 -13.511 4.661 1.00 97.25 100 ALA A C 1
ATOM 828 O O . ALA A 1 100 ? -2.717 -14.177 5.274 1.00 97.25 100 ALA A O 1
ATOM 829 N N . TRP A 1 101 ? -3.282 -12.337 4.090 1.00 96.75 101 TRP A N 1
ATOM 830 C CA . TRP A 1 101 ? -1.972 -11.698 4.151 1.00 96.75 101 TRP A CA 1
ATOM 831 C C . TRP A 1 101 ? -1.596 -11.272 5.573 1.00 96.75 101 TRP A C 1
ATOM 833 O O . TRP A 1 101 ? -0.561 -11.677 6.091 1.00 96.75 101 TRP A O 1
ATOM 843 N N . PHE A 1 102 ? -2.494 -10.592 6.281 1.00 96.56 102 PHE A N 1
ATOM 844 C CA . PHE A 1 102 ? -2.325 -10.246 7.691 1.00 96.56 102 PHE A CA 1
ATOM 845 C C . PHE A 1 102 ? -2.081 -11.484 8.565 1.00 96.56 102 PHE A C 1
ATOM 847 O O . PHE A 1 102 ? -1.289 -11.449 9.506 1.00 96.56 102 PHE A O 1
ATOM 854 N N . SER A 1 103 ? -2.741 -12.606 8.257 1.00 95.06 103 SER A N 1
ATOM 855 C CA . SER A 1 103 ? -2.523 -13.866 8.977 1.00 95.06 103 SER A CA 1
ATOM 856 C C . SER A 1 103 ? -1.105 -14.406 8.801 1.00 95.06 103 SER A C 1
ATOM 858 O O . SER A 1 103 ? -0.553 -14.917 9.772 1.00 95.06 103 SER A O 1
ATOM 860 N N . TYR A 1 104 ? -0.519 -14.261 7.610 1.00 94.94 104 TYR A N 1
ATOM 861 C CA . TYR A 1 104 ? 0.887 -14.579 7.358 1.00 94.94 104 TYR A CA 1
ATOM 862 C C . TYR A 1 104 ? 1.820 -13.618 8.113 1.00 94.94 104 TYR A C 1
ATOM 864 O O . TYR A 1 104 ? 2.698 -14.062 8.851 1.00 94.94 104 TYR A O 1
ATOM 872 N N . LEU A 1 105 ? 1.570 -12.306 8.012 1.00 94.12 105 LEU A N 1
ATOM 873 C CA . LEU A 1 105 ? 2.354 -11.268 8.697 1.00 94.12 105 LEU A CA 1
ATOM 874 C C . LEU A 1 105 ? 2.322 -11.405 10.225 1.00 94.12 105 LEU A C 1
ATOM 876 O O . LEU A 1 105 ? 3.307 -11.118 10.895 1.00 94.12 105 LEU A O 1
ATOM 880 N N . SER A 1 106 ? 1.226 -11.926 10.785 1.00 90.62 106 SER A N 1
ATOM 881 C CA . SER A 1 106 ? 1.093 -12.225 12.221 1.00 90.62 106 SER A CA 1
ATOM 882 C C . SER A 1 106 ? 2.138 -13.217 12.751 1.00 90.62 106 SER A C 1
ATOM 884 O O . SER A 1 106 ? 2.295 -13.336 13.968 1.00 90.62 106 SER A O 1
ATOM 886 N N . GLY A 1 107 ? 2.863 -13.919 11.872 1.00 86.75 107 GLY A N 1
ATOM 887 C CA . GLY A 1 107 ? 4.048 -14.696 12.236 1.00 86.75 107 GLY A CA 1
ATOM 888 C C . GLY A 1 107 ? 5.231 -13.834 12.699 1.00 86.75 107 GLY A C 1
ATOM 889 O O . GLY A 1 107 ? 5.995 -14.279 13.556 1.00 86.75 107 GLY A O 1
ATOM 890 N N . ASN A 1 108 ? 5.358 -12.598 12.201 1.00 86.56 108 ASN A N 1
ATOM 891 C CA . ASN A 1 108 ? 6.345 -11.618 12.653 1.00 86.56 108 ASN A CA 1
ATOM 892 C C . ASN A 1 108 ? 5.719 -10.654 13.675 1.00 86.56 108 ASN A C 1
ATOM 894 O O . ASN A 1 108 ? 5.165 -9.605 13.343 1.00 86.56 108 ASN A O 1
ATOM 898 N N . GLN A 1 109 ? 5.813 -11.011 14.959 1.00 85.94 109 GLN A N 1
ATOM 899 C CA . GLN A 1 109 ? 5.188 -10.232 16.034 1.00 85.94 109 GLN A CA 1
ATOM 900 C C . GLN A 1 109 ? 5.741 -8.803 16.165 1.00 85.94 109 GLN A C 1
ATOM 902 O O . GLN A 1 109 ? 5.017 -7.928 16.635 1.00 85.94 109 GLN A O 1
ATOM 907 N N . GLY A 1 110 ? 6.992 -8.555 15.758 1.00 89.69 110 GLY A N 1
ATOM 908 C CA . GLY A 1 110 ? 7.620 -7.234 15.866 1.00 89.69 110 GLY A CA 1
ATOM 909 C C . GLY A 1 110 ? 7.005 -6.209 14.912 1.00 89.69 110 GLY A C 1
ATOM 910 O O . GLY A 1 110 ? 6.606 -5.127 15.340 1.00 89.69 110 GLY A O 1
ATOM 911 N N . GLU A 1 111 ? 6.865 -6.571 13.637 1.00 91.31 111 GLU A N 1
ATOM 912 C CA . GLU A 1 111 ? 6.251 -5.714 12.613 1.00 91.31 111 GLU A CA 1
ATOM 913 C C . GLU A 1 111 ? 4.785 -5.410 12.934 1.00 91.31 111 GLU A C 1
ATOM 915 O O . GLU A 1 111 ? 4.366 -4.253 12.913 1.00 91.31 111 GLU A O 1
ATOM 920 N N . ILE A 1 112 ? 4.013 -6.433 13.319 1.00 94.50 112 ILE A N 1
ATOM 921 C CA . ILE A 1 112 ? 2.602 -6.261 13.691 1.00 94.50 112 ILE A CA 1
ATOM 922 C C . ILE A 1 112 ? 2.442 -5.389 14.933 1.00 94.50 112 ILE A C 1
ATOM 924 O O . ILE A 1 112 ? 1.492 -4.607 15.014 1.00 94.50 112 ILE A O 1
ATOM 928 N N . PHE A 1 113 ? 3.355 -5.488 15.898 1.00 94.50 113 PHE A N 1
ATOM 929 C CA . PHE A 1 113 ? 3.339 -4.614 17.063 1.00 94.50 113 PHE A CA 1
ATOM 930 C C . PHE A 1 113 ? 3.564 -3.149 16.664 1.00 94.50 113 PHE A C 1
ATOM 932 O O . PHE A 1 113 ? 2.772 -2.290 17.053 1.00 94.50 113 PHE A O 1
ATOM 939 N N . ASN A 1 114 ? 4.566 -2.871 15.824 1.00 94.19 114 ASN A N 1
ATOM 940 C CA . ASN A 1 114 ? 4.839 -1.518 15.328 1.00 94.19 114 ASN A CA 1
ATOM 941 C C . ASN A 1 114 ? 3.673 -0.960 14.497 1.00 94.19 114 ASN A C 1
ATOM 943 O O . ASN A 1 114 ? 3.264 0.183 14.703 1.00 94.19 114 ASN A O 1
ATOM 947 N N . LEU A 1 115 ? 3.089 -1.782 13.617 1.00 96.06 115 LEU A N 1
ATOM 948 C CA . LEU A 1 115 ? 1.877 -1.444 12.870 1.00 96.06 115 LEU A CA 1
ATOM 949 C C . LEU A 1 115 ? 0.722 -1.094 13.818 1.00 96.06 115 LEU A C 1
ATOM 951 O O . LEU A 1 115 ? 0.045 -0.086 13.628 1.00 96.06 115 LEU A O 1
ATOM 955 N N . THR A 1 116 ? 0.500 -1.914 14.848 1.00 96.69 116 THR A N 1
ATOM 956 C CA . THR A 1 116 ? -0.589 -1.714 15.814 1.00 96.69 116 THR A CA 1
ATOM 957 C C . THR A 1 116 ? -0.415 -0.400 16.566 1.00 96.69 116 THR A C 1
ATOM 959 O O . THR A 1 116 ? -1.352 0.395 16.597 1.00 96.69 116 THR A O 1
ATOM 962 N N . LEU A 1 117 ? 0.783 -0.126 17.099 1.00 96.31 117 LEU A N 1
ATOM 963 C CA . LEU A 1 117 ? 1.085 1.149 17.757 1.00 96.31 117 LEU A CA 1
ATOM 964 C C . LEU A 1 117 ? 0.823 2.332 16.828 1.00 96.31 117 LEU A C 1
ATOM 966 O O . LEU A 1 117 ? 0.190 3.305 17.232 1.00 96.31 117 LEU A O 1
ATOM 970 N N . LYS A 1 118 ? 1.250 2.235 15.563 1.00 95.38 118 LYS A N 1
ATOM 971 C CA . LYS A 1 118 ? 1.036 3.329 14.622 1.00 95.38 118 LYS A CA 1
ATOM 972 C C . LYS A 1 118 ? -0.447 3.567 14.346 1.00 95.38 118 LYS A C 1
ATOM 974 O O . LYS A 1 118 ? -0.902 4.707 14.330 1.00 95.38 118 LYS A O 1
ATOM 979 N N . LEU A 1 119 ? -1.220 2.500 14.169 1.00 96.56 119 LEU A N 1
ATOM 980 C CA . LEU A 1 119 ? -2.654 2.600 13.920 1.00 96.56 119 LEU A CA 1
ATOM 981 C C . LEU A 1 119 ? -3.441 3.113 15.133 1.00 96.56 119 LEU A C 1
ATOM 983 O O . LEU A 1 119 ? -4.459 3.769 14.927 1.00 96.56 119 LEU A O 1
ATOM 987 N N . GLN A 1 120 ? -2.976 2.890 16.368 1.00 96.31 120 GLN A N 1
ATOM 988 C CA . GLN A 1 120 ? -3.581 3.481 17.574 1.00 96.31 120 GLN A CA 1
ATOM 989 C C . GLN A 1 120 ? -3.499 5.018 17.574 1.00 96.31 120 GLN A C 1
ATOM 991 O O . GLN A 1 120 ? -4.408 5.686 18.068 1.00 96.31 120 GLN A O 1
ATOM 996 N N . GLU A 1 121 ? -2.439 5.593 16.995 1.00 94.81 121 GLU A N 1
ATOM 997 C CA . GLU A 1 121 ? -2.279 7.050 16.868 1.00 94.81 121 GLU A CA 1
ATOM 998 C C . GLU A 1 121 ? -3.234 7.659 15.830 1.00 94.81 121 GLU A C 1
ATOM 1000 O O . GLU A 1 121 ? -3.628 8.819 15.949 1.00 94.81 121 GLU A O 1
ATOM 1005 N N . ILE A 1 122 ? -3.591 6.885 14.803 1.00 93.19 122 ILE A N 1
ATOM 1006 C CA . ILE A 1 122 ? -4.289 7.376 13.607 1.00 93.19 122 ILE A CA 1
ATOM 1007 C C . ILE A 1 122 ? -5.787 7.089 13.689 1.00 93.19 122 ILE A C 1
ATOM 1009 O O . ILE A 1 122 ? -6.620 7.963 13.445 1.00 93.19 122 ILE A O 1
ATOM 1013 N N . ILE A 1 123 ? -6.150 5.855 14.038 1.00 94.50 123 ILE A N 1
ATOM 1014 C CA . ILE A 1 123 ? -7.535 5.401 14.077 1.00 94.50 123 ILE A CA 1
ATOM 1015 C C . ILE A 1 123 ? -8.055 5.578 15.497 1.00 94.50 123 ILE A C 1
ATOM 1017 O O . ILE A 1 123 ? -7.796 4.781 16.396 1.00 94.50 123 ILE A O 1
ATOM 1021 N N . LYS A 1 124 ? -8.844 6.633 15.699 1.00 92.44 124 LYS A N 1
ATOM 1022 C CA . LYS A 1 124 ? -9.390 6.969 17.016 1.00 92.44 124 LYS A CA 1
ATOM 1023 C C . LYS A 1 124 ? -10.122 5.783 17.654 1.00 92.44 124 LYS A C 1
ATOM 1025 O O . LYS A 1 124 ? -11.149 5.325 17.157 1.00 92.44 124 LYS A O 1
ATOM 1030 N N . GLY A 1 125 ? -9.633 5.369 18.820 1.00 93.44 125 GLY A N 1
ATOM 1031 C CA . GLY A 1 125 ? -10.238 4.322 19.641 1.00 93.44 125 GLY A CA 1
ATOM 1032 C C . GLY A 1 125 ? -9.888 2.895 19.222 1.00 93.44 125 GLY A C 1
ATOM 1033 O O . GLY A 1 125 ? -10.358 1.979 19.895 1.00 93.44 125 GLY A O 1
ATOM 1034 N N . PHE A 1 126 ? -9.104 2.703 18.156 1.00 96.44 126 PHE A N 1
ATOM 1035 C CA . PHE A 1 126 ? -8.509 1.407 17.841 1.00 96.44 126 PHE A CA 1
ATOM 1036 C C . PHE A 1 126 ? -7.506 1.025 18.932 1.00 96.44 126 PHE A C 1
ATOM 1038 O O . PHE A 1 126 ? -6.773 1.882 19.422 1.00 96.44 126 PHE A O 1
ATOM 1045 N N . ASP A 1 127 ? -7.485 -0.253 19.301 1.00 95.38 127 ASP A N 1
ATOM 1046 C CA . ASP A 1 127 ? -6.567 -0.788 20.308 1.00 95.38 127 ASP A CA 1
ATOM 1047 C C . ASP A 1 127 ? -5.680 -1.893 19.723 1.00 95.38 127 ASP A C 1
ATOM 1049 O O . ASP A 1 127 ? -4.469 -1.733 19.629 1.00 95.38 127 ASP A O 1
ATOM 1053 N N . PHE A 1 128 ? -6.252 -3.002 19.255 1.00 95.50 128 PHE A N 1
ATOM 1054 C CA . PHE A 1 128 ? -5.466 -4.094 18.675 1.00 95.50 128 PHE A CA 1
ATOM 1055 C C . PHE A 1 128 ? -6.254 -4.906 17.648 1.00 95.50 128 PHE A C 1
ATOM 1057 O O . PHE A 1 128 ? -7.490 -4.895 17.612 1.00 95.50 128 PHE A O 1
ATOM 1064 N N . PHE A 1 129 ? -5.516 -5.660 16.833 1.00 96.44 129 PHE A N 1
ATOM 1065 C CA . PHE A 1 129 ? -6.069 -6.665 15.932 1.00 96.44 129 PHE A CA 1
ATOM 1066 C C . PHE A 1 129 ? -6.334 -7.983 16.651 1.00 96.44 129 PHE A C 1
ATOM 1068 O O . PHE A 1 129 ? -5.512 -8.476 17.421 1.00 96.44 129 PHE A O 1
ATOM 1075 N N . LYS A 1 130 ? -7.454 -8.611 16.319 1.00 95.12 130 LYS A N 1
ATOM 1076 C CA . LYS A 1 130 ? -7.827 -9.947 16.765 1.00 95.12 130 LYS A CA 1
ATOM 1077 C C . LYS A 1 130 ? -7.970 -10.837 15.543 1.00 95.12 130 LYS A C 1
ATOM 1079 O O . LYS A 1 130 ? -8.837 -10.599 14.715 1.00 95.12 130 LYS A O 1
ATOM 1084 N N . ASN A 1 131 ? -7.116 -11.846 15.428 1.00 94.50 131 ASN A N 1
ATOM 1085 C CA . ASN A 1 131 ? -7.130 -12.786 14.310 1.00 94.50 131 ASN A CA 1
ATOM 1086 C C . ASN A 1 131 ? -7.421 -14.202 14.820 1.00 94.50 131 ASN A C 1
ATOM 1088 O O . ASN A 1 131 ? -6.522 -15.026 15.004 1.00 94.50 131 ASN A O 1
ATOM 1092 N N . GLU A 1 132 ? -8.684 -14.451 15.152 1.00 92.69 132 GLU A N 1
ATOM 1093 C CA . GLU A 1 132 ? -9.100 -15.648 15.881 1.00 92.69 132 GLU A CA 1
ATOM 1094 C C . GLU A 1 132 ? -9.636 -16.742 14.973 1.00 92.69 132 GLU A C 1
ATOM 1096 O O . GLU A 1 132 ? -10.330 -16.494 13.990 1.00 92.69 132 GLU A O 1
ATOM 1101 N N . ARG A 1 133 ? -9.364 -17.993 15.348 1.00 92.31 133 ARG A N 1
ATOM 1102 C CA . ARG A 1 133 ? -9.886 -19.153 14.632 1.00 92.31 133 ARG A CA 1
ATOM 1103 C C . ARG A 1 133 ? -11.381 -19.328 14.902 1.00 92.31 133 ARG A C 1
ATOM 1105 O O . ARG A 1 133 ? -11.789 -19.572 16.032 1.00 92.31 133 ARG A O 1
ATOM 1112 N N . SER A 1 134 ? -12.168 -19.318 13.833 1.00 90.44 134 SER A N 1
ATOM 1113 C CA . SER A 1 134 ? -13.581 -19.685 13.808 1.00 90.44 134 SER A CA 1
ATOM 1114 C C . SER A 1 134 ? -13.779 -20.868 12.855 1.00 90.44 134 SER A C 1
ATOM 1116 O O . SER A 1 134 ? -13.764 -20.738 11.628 1.00 90.44 134 SER A O 1
ATOM 1118 N N . GLY A 1 135 ? -13.887 -22.073 13.421 1.00 90.50 135 GLY A N 1
ATOM 1119 C CA . GLY A 1 135 ? -13.961 -23.317 12.650 1.00 90.50 135 GLY A CA 1
ATOM 1120 C C . GLY A 1 135 ? -12.709 -23.562 11.793 1.00 90.50 135 GLY A C 1
ATOM 1121 O O . GLY A 1 135 ? -11.608 -23.784 12.312 1.00 90.50 135 GLY A O 1
ATOM 1122 N N . THR A 1 136 ? -12.884 -23.559 10.467 1.00 89.31 136 THR A N 1
ATOM 1123 C CA . THR A 1 136 ? -11.801 -23.756 9.484 1.00 89.31 136 THR A CA 1
ATOM 1124 C C . THR A 1 136 ? -11.172 -22.454 8.986 1.00 89.31 136 THR A C 1
ATOM 1126 O O . THR A 1 136 ? -10.252 -22.520 8.179 1.00 89.31 136 THR A O 1
ATOM 1129 N N . ALA A 1 137 ? -11.678 -21.294 9.402 1.00 93.44 137 ALA A N 1
ATOM 1130 C CA . ALA A 1 137 ? -11.167 -19.987 9.000 1.00 93.44 137 ALA A CA 1
ATOM 1131 C C . ALA A 1 137 ? -10.612 -19.227 10.213 1.00 93.44 137 ALA A C 1
ATOM 1133 O O . ALA A 1 137 ? -10.958 -19.535 11.355 1.00 93.44 137 ALA A O 1
ATOM 1134 N N . LYS A 1 138 ? -9.757 -18.235 9.978 1.00 95.38 138 LYS A N 1
ATOM 1135 C CA . LYS A 1 138 ? -9.489 -17.159 10.930 1.00 95.38 138 LYS A CA 1
ATOM 1136 C C . LYS A 1 138 ? -10.329 -15.942 10.540 1.00 95.38 138 LYS A C 1
ATOM 1138 O O . LYS A 1 138 ? -10.579 -15.717 9.356 1.00 95.38 138 LYS A O 1
ATOM 1143 N N . ILE A 1 139 ? -10.802 -15.201 11.533 1.00 97.19 139 ILE A N 1
ATOM 1144 C CA . ILE A 1 139 ? -11.554 -13.961 11.351 1.00 97.19 139 ILE A CA 1
ATOM 1145 C C . ILE A 1 139 ? -10.695 -12.827 11.891 1.00 97.19 139 ILE A C 1
ATOM 1147 O O . ILE A 1 139 ? -10.356 -12.820 13.076 1.00 97.19 139 ILE A O 1
ATOM 1151 N N . LEU A 1 140 ? -10.369 -11.883 11.013 1.00 97.75 140 LEU A N 1
ATOM 1152 C CA . LEU A 1 140 ? -9.695 -10.647 11.361 1.00 97.75 140 LEU A CA 1
ATOM 1153 C C . LEU A 1 140 ? -10.721 -9.605 11.814 1.00 97.75 140 LEU A C 1
ATOM 1155 O O . LEU A 1 140 ? -11.588 -9.172 11.048 1.00 97.75 140 LEU A O 1
ATOM 1159 N N . SER A 1 141 ? -10.569 -9.181 13.060 1.00 97.12 141 SER A N 1
ATOM 1160 C CA . SER A 1 141 ? -11.367 -8.157 13.716 1.00 97.12 141 SER A CA 1
ATOM 1161 C C . SER A 1 141 ? -10.478 -7.113 14.393 1.00 97.12 141 SER A C 1
ATOM 1163 O O . SER A 1 141 ? -9.305 -7.348 14.675 1.00 97.12 141 SER A O 1
ATOM 1165 N N . LEU A 1 142 ? -11.052 -5.950 14.672 1.00 97.06 142 LEU A N 1
ATOM 1166 C CA . LEU A 1 142 ? -10.426 -4.807 15.312 1.00 97.06 142 LEU A CA 1
ATOM 1167 C C . LEU A 1 142 ? -11.135 -4.504 16.631 1.00 97.06 142 LEU A C 1
ATOM 1169 O O . LEU A 1 142 ? -12.363 -4.391 16.688 1.00 97.06 142 LEU A O 1
ATOM 1173 N N . SER A 1 143 ? -10.352 -4.372 17.696 1.00 95.88 143 SER A N 1
ATOM 1174 C CA . SER A 1 143 ? -10.852 -4.041 19.028 1.00 95.88 143 SER A CA 1
ATOM 1175 C C . SER A 1 143 ? -10.956 -2.527 19.218 1.00 95.88 143 SER A C 1
ATOM 1177 O O . SER A 1 143 ? -10.014 -1.795 18.915 1.00 95.88 143 SER A O 1
ATOM 1179 N N . PHE A 1 144 ? -12.092 -2.081 19.763 1.00 94.94 144 PHE A N 1
ATOM 1180 C CA . PHE A 1 144 ? -12.357 -0.693 20.157 1.00 94.94 144 PHE A CA 1
ATOM 1181 C C . PHE A 1 144 ? -12.935 -0.663 21.585 1.00 94.94 144 PHE A C 1
ATOM 1183 O O . PHE A 1 144 ? -14.154 -0.533 21.754 1.00 94.94 144 PHE A O 1
ATOM 1190 N N . PRO A 1 145 ? -12.100 -0.806 22.635 1.00 89.31 145 PRO A N 1
ATOM 1191 C CA . PRO A 1 145 ? -12.554 -1.079 24.004 1.00 89.31 145 PRO A CA 1
ATOM 1192 C C . PRO A 1 145 ? -13.554 -0.057 24.552 1.00 89.31 145 PRO A C 1
ATOM 1194 O O . PRO A 1 145 ? -14.513 -0.413 25.236 1.00 89.31 145 PRO A O 1
ATOM 1197 N N . HIS A 1 146 ? -13.383 1.220 24.206 1.00 85.31 146 HIS A N 1
ATOM 1198 C CA . HIS A 1 146 ? -14.256 2.305 24.662 1.00 85.31 146 HIS A CA 1
ATOM 1199 C C . HIS A 1 146 ? -15.691 2.223 24.126 1.00 85.31 146 HIS A C 1
ATOM 1201 O O . HIS A 1 146 ? -16.579 2.877 24.669 1.00 85.31 146 HIS A O 1
ATOM 1207 N N . LEU A 1 147 ? -15.936 1.426 23.082 1.00 84.00 147 LEU A N 1
ATOM 1208 C CA . LEU A 1 147 ? -17.277 1.211 22.542 1.00 84.00 147 LEU A CA 1
ATOM 1209 C C . LEU A 1 147 ? -18.048 0.112 23.287 1.00 84.00 147 LEU A C 1
ATOM 1211 O O . LEU A 1 147 ? -19.233 -0.062 23.008 1.00 84.00 147 LEU A O 1
ATOM 1215 N N . GLY A 1 148 ? -17.412 -0.613 24.221 1.00 73.25 148 GLY A N 1
ATOM 1216 C CA . GLY A 1 148 ? -18.060 -1.637 25.054 1.00 73.25 148 GLY A CA 1
ATOM 1217 C C . GLY A 1 148 ? -18.706 -2.780 24.262 1.00 73.25 148 GLY A C 1
ATOM 1218 O O . GLY A 1 148 ? -19.624 -3.430 24.758 1.00 73.25 148 GLY A O 1
ATOM 1219 N N . LYS A 1 149 ? -18.274 -2.984 23.015 1.00 74.75 149 LYS A N 1
ATOM 1220 C CA . LYS A 1 149 ? -18.804 -3.968 22.068 1.00 74.75 149 LYS A CA 1
ATOM 1221 C C . LYS A 1 149 ? -17.751 -5.022 21.752 1.00 74.75 149 LYS A C 1
ATOM 1223 O O . LYS A 1 149 ? -16.558 -4.794 21.949 1.00 74.75 149 LYS A O 1
ATOM 1228 N N . GLU A 1 150 ? -18.217 -6.149 21.225 1.00 86.25 150 GLU A N 1
ATOM 1229 C CA . GLU A 1 150 ? -17.349 -7.141 20.594 1.00 86.25 150 GLU A CA 1
ATOM 1230 C C . GLU A 1 150 ? -16.485 -6.498 19.488 1.00 86.25 150 GLU A C 1
ATOM 1232 O O . GLU A 1 150 ? -16.914 -5.515 18.871 1.00 86.25 150 GLU A O 1
ATOM 1237 N N . PRO A 1 151 ? -15.281 -7.039 19.222 1.00 93.69 151 PRO A N 1
ATOM 1238 C CA . PRO A 1 151 ? -14.416 -6.581 18.141 1.00 93.69 151 PRO A CA 1
ATOM 1239 C C . PRO A 1 151 ? -15.136 -6.581 16.788 1.00 93.69 151 PRO A C 1
ATOM 1241 O O . PRO A 1 151 ? -15.752 -7.576 16.405 1.00 93.69 151 PRO A O 1
ATOM 1244 N N . TYR A 1 152 ? -14.999 -5.488 16.041 1.00 96.06 152 TYR A N 1
ATOM 1245 C CA . TYR A 1 152 ? -15.591 -5.341 14.713 1.00 96.06 152 TYR A CA 1
ATOM 1246 C C . TYR A 1 152 ? -14.780 -6.131 13.700 1.00 96.06 152 TYR A C 1
ATOM 1248 O O . TYR A 1 152 ? -13.566 -5.969 13.629 1.00 96.06 152 TYR A O 1
ATOM 1256 N N . LYS A 1 153 ? -15.417 -6.963 12.883 1.00 96.81 153 LYS A N 1
ATOM 1257 C CA . LYS A 1 153 ? -14.752 -7.599 11.740 1.00 96.81 153 LYS A CA 1
ATOM 1258 C C . LYS A 1 153 ? -14.186 -6.530 10.810 1.00 96.81 153 LYS A C 1
ATOM 1260 O O . LYS A 1 153 ? -14.739 -5.438 10.703 1.00 96.81 153 LYS A O 1
ATOM 1265 N N . LEU A 1 154 ? -13.145 -6.868 10.051 1.00 97.62 154 LEU A N 1
ATOM 1266 C CA . LEU A 1 154 ? -12.600 -5.970 9.025 1.00 97.62 154 LEU A CA 1
ATOM 1267 C C . LEU A 1 154 ? -13.678 -5.450 8.054 1.00 97.62 154 LEU A C 1
ATOM 1269 O O . LEU A 1 154 ? -13.599 -4.328 7.580 1.00 97.62 154 LEU A O 1
ATOM 1273 N N . THR A 1 155 ? -14.718 -6.234 7.771 1.00 96.81 155 THR A N 1
ATOM 1274 C CA . THR A 1 155 ? -15.831 -5.830 6.897 1.00 96.81 155 THR A CA 1
ATOM 1275 C C . THR A 1 155 ? -16.815 -4.851 7.546 1.00 96.81 155 THR A C 1
ATOM 1277 O O . THR A 1 155 ? -17.658 -4.303 6.846 1.00 96.81 155 THR A O 1
ATOM 1280 N N . GLU A 1 156 ? -16.749 -4.657 8.865 1.00 96.44 156 GLU A N 1
ATOM 1281 C CA . GLU A 1 156 ? -17.684 -3.837 9.653 1.00 96.44 156 GLU A CA 1
ATOM 1282 C C . GLU A 1 156 ? -17.149 -2.426 9.956 1.00 96.44 156 GLU A C 1
ATOM 1284 O O . GLU A 1 156 ? -17.889 -1.598 10.487 1.00 96.44 156 GLU A O 1
ATOM 1289 N N . ILE A 1 157 ? -15.886 -2.141 9.624 1.00 96.06 157 ILE A N 1
ATOM 1290 C CA . ILE A 1 157 ? -15.280 -0.806 9.753 1.00 96.06 157 ILE A CA 1
ATOM 1291 C C . ILE A 1 157 ? -15.439 -0.002 8.451 1.00 96.06 157 ILE A C 1
ATOM 1293 O O . ILE A 1 157 ? -15.783 -0.564 7.407 1.00 96.06 157 ILE A O 1
ATOM 1297 N N . SER A 1 158 ? -15.190 1.312 8.497 1.00 96.31 158 SER A N 1
ATOM 1298 C CA . SER A 1 158 ? -15.341 2.165 7.311 1.00 96.31 158 SER A CA 1
ATOM 1299 C C . SER A 1 158 ? -14.315 1.834 6.224 1.00 96.31 158 SER A C 1
ATOM 1301 O O . SER A 1 158 ? -13.212 1.364 6.503 1.00 96.31 158 SER A O 1
ATOM 1303 N N . ASP A 1 159 ? -14.655 2.128 4.971 1.00 97.38 159 ASP A N 1
ATOM 1304 C CA . ASP A 1 159 ? -13.764 1.864 3.838 1.00 97.38 159 ASP A CA 1
ATOM 1305 C C . ASP A 1 159 ? -12.462 2.672 3.919 1.00 97.38 159 ASP A C 1
ATOM 1307 O O . ASP A 1 159 ? -11.391 2.132 3.647 1.00 97.38 159 ASP A O 1
ATOM 1311 N N . GLY A 1 160 ? -12.526 3.913 4.416 1.00 97.06 160 GLY A N 1
ATOM 1312 C CA . GLY A 1 160 ? -11.336 4.714 4.714 1.00 97.06 160 GLY A CA 1
ATOM 1313 C C . GLY A 1 160 ? -10.453 4.088 5.801 1.00 97.06 160 GLY A C 1
ATOM 1314 O O . GLY A 1 160 ? -9.236 4.039 5.657 1.00 97.06 160 GLY A O 1
ATOM 1315 N N . GLN A 1 161 ? -11.036 3.502 6.856 1.00 97.00 161 GLN A N 1
ATOM 1316 C CA . GLN A 1 161 ? -10.253 2.783 7.870 1.00 97.00 161 GLN A CA 1
ATOM 1317 C C . GLN A 1 161 ? -9.570 1.544 7.283 1.00 97.00 161 GLN A C 1
ATOM 1319 O O . GLN A 1 161 ? -8.388 1.331 7.546 1.00 97.00 161 GLN A O 1
ATOM 1324 N N . LYS A 1 162 ? -10.271 0.751 6.459 1.00 98.00 162 LYS A N 1
ATOM 1325 C CA . LYS A 1 162 ? -9.666 -0.396 5.757 1.00 98.00 162 LYS A CA 1
ATOM 1326 C C . LYS A 1 162 ? -8.507 0.048 4.861 1.00 98.00 162 LYS A C 1
ATOM 1328 O O . LYS A 1 162 ? -7.454 -0.587 4.887 1.00 98.00 162 LYS A O 1
ATOM 1333 N N . ALA A 1 163 ? -8.684 1.142 4.116 1.00 97.69 163 ALA A N 1
ATOM 1334 C CA . ALA A 1 163 ? -7.647 1.701 3.257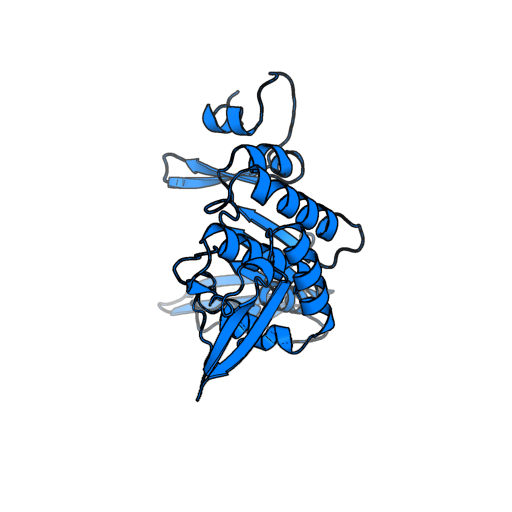 1.00 97.69 163 ALA A CA 1
ATOM 1335 C C . ALA A 1 163 ? -6.425 2.172 4.061 1.00 97.69 163 ALA A C 1
ATOM 1337 O O . ALA A 1 163 ? -5.309 1.779 3.735 1.00 97.69 163 ALA A O 1
ATOM 1338 N N . LEU A 1 164 ? -6.617 2.914 5.160 1.00 97.12 164 LEU A N 1
ATOM 1339 C CA . LEU A 1 164 ? -5.520 3.318 6.051 1.00 97.12 164 LEU A CA 1
ATOM 1340 C C . LEU A 1 164 ? -4.771 2.111 6.613 1.00 97.12 164 LEU A C 1
ATOM 1342 O O . LEU A 1 164 ? -3.546 2.073 6.580 1.00 97.12 164 LEU A O 1
ATOM 1346 N N . ILE A 1 165 ? -5.494 1.105 7.101 1.00 97.50 165 ILE A N 1
ATOM 1347 C CA . ILE A 1 165 ? -4.885 -0.118 7.629 1.00 97.50 165 ILE A CA 1
ATOM 1348 C C . ILE A 1 165 ? -4.021 -0.790 6.560 1.00 97.50 165 ILE A C 1
ATOM 1350 O O . ILE A 1 165 ? -2.864 -1.113 6.827 1.00 97.50 165 ILE A O 1
ATOM 1354 N N . ALA A 1 166 ? -4.548 -0.960 5.346 1.00 97.44 166 ALA A N 1
ATOM 1355 C CA . ALA A 1 166 ? -3.816 -1.525 4.217 1.00 97.44 166 ALA A CA 1
ATOM 1356 C C . ALA A 1 166 ? -2.544 -0.719 3.893 1.00 97.44 166 ALA A C 1
ATOM 1358 O O . ALA A 1 166 ? -1.456 -1.291 3.846 1.00 97.44 166 ALA A O 1
ATOM 1359 N N . LEU A 1 167 ? -2.668 0.602 3.756 1.00 96.81 167 LEU A N 1
ATOM 1360 C CA . LEU A 1 167 ? -1.569 1.525 3.467 1.00 96.81 167 LEU A CA 1
ATOM 1361 C C . LEU A 1 167 ? -0.456 1.479 4.522 1.00 96.81 167 LEU A C 1
ATOM 1363 O O . LEU A 1 167 ? 0.723 1.397 4.181 1.00 96.81 167 LEU A O 1
ATOM 1367 N N . TYR A 1 168 ? -0.808 1.500 5.807 1.00 96.31 168 TYR A N 1
ATOM 1368 C CA . TYR A 1 168 ? 0.180 1.403 6.883 1.00 96.31 168 TYR A CA 1
ATOM 1369 C C . TYR A 1 168 ? 0.788 -0.000 6.985 1.00 96.31 168 TYR A C 1
ATOM 1371 O O . TYR A 1 168 ? 1.973 -0.123 7.281 1.00 96.31 168 TYR A O 1
ATOM 1379 N N . THR A 1 169 ? 0.037 -1.058 6.664 1.00 96.19 169 THR A N 1
ATOM 1380 C CA . THR A 1 169 ? 0.594 -2.422 6.598 1.00 96.19 169 THR A CA 1
ATOM 1381 C C . THR A 1 169 ? 1.686 -2.519 5.526 1.00 96.19 169 THR A C 1
ATOM 1383 O O . THR A 1 169 ? 2.712 -3.146 5.764 1.00 96.19 169 THR A O 1
ATOM 1386 N N . LEU A 1 170 ? 1.515 -1.853 4.377 1.00 94.19 170 LEU A N 1
ATOM 1387 C CA . LEU A 1 170 ? 2.507 -1.839 3.290 1.00 94.19 170 LEU A CA 1
ATOM 1388 C C . LEU A 1 170 ? 3.818 -1.121 3.650 1.00 94.19 170 LEU A C 1
ATOM 1390 O O . LEU A 1 170 ? 4.829 -1.404 3.025 1.00 94.19 170 LEU A O 1
ATOM 1394 N 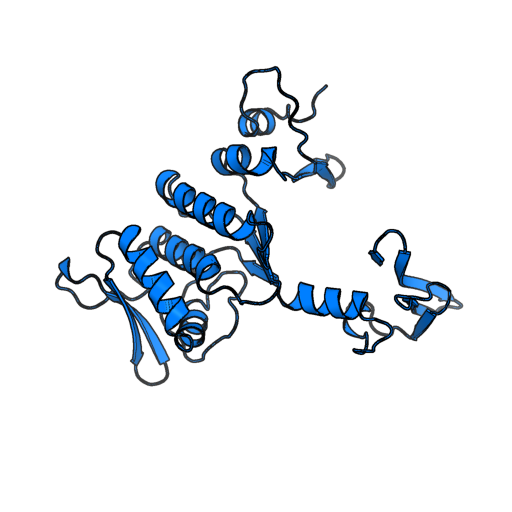N . ILE A 1 171 ? 3.806 -0.210 4.628 1.00 90.94 171 ILE A N 1
ATOM 1395 C CA . ILE A 1 171 ? 4.999 0.498 5.130 1.00 90.94 171 ILE A CA 1
ATOM 1396 C C . ILE A 1 171 ? 5.684 -0.320 6.231 1.00 90.94 171 ILE A C 1
ATOM 1398 O O . ILE A 1 171 ? 6.896 -0.525 6.205 1.00 90.94 171 ILE A O 1
ATOM 1402 N N . TYR A 1 172 ? 4.901 -0.780 7.211 1.00 91.38 172 TYR A N 1
ATOM 1403 C CA . TYR A 1 172 ? 5.414 -1.344 8.467 1.00 91.38 172 TYR A CA 1
ATOM 1404 C C . TYR A 1 172 ? 5.659 -2.853 8.432 1.00 91.38 172 TYR A C 1
ATOM 1406 O O . TYR A 1 172 ? 6.359 -3.369 9.300 1.00 91.38 172 TYR A O 1
ATOM 1414 N N . CYS A 1 173 ? 5.066 -3.556 7.470 1.00 90.88 173 CYS A N 1
ATOM 1415 C CA . CYS A 1 173 ? 5.218 -5.000 7.287 1.00 90.88 173 CYS A CA 1
ATOM 1416 C C . CYS A 1 173 ? 5.773 -5.326 5.894 1.00 90.88 173 CYS A C 1
ATOM 1418 O O . CYS A 1 173 ? 5.503 -6.389 5.327 1.00 90.88 173 CYS A O 1
ATOM 1420 N N . ALA A 1 174 ? 6.474 -4.363 5.297 1.00 80.25 174 ALA A N 1
ATOM 1421 C CA . ALA A 1 174 ? 7.150 -4.571 4.036 1.00 80.25 174 ALA A CA 1
ATOM 1422 C C . ALA A 1 174 ? 8.368 -5.490 4.223 1.00 80.25 174 ALA A C 1
ATOM 1424 O O . ALA A 1 174 ? 8.956 -5.493 5.303 1.00 80.25 174 ALA A O 1
ATOM 1425 N N . PRO A 1 175 ? 8.782 -6.244 3.193 1.00 74.06 175 PRO A N 1
ATOM 1426 C CA . PRO A 1 175 ? 9.961 -7.098 3.294 1.00 74.06 175 PRO A CA 1
ATOM 1427 C C . PRO A 1 175 ? 11.238 -6.302 3.618 1.00 74.06 175 PRO A C 1
ATOM 1429 O O . PRO A 1 175 ? 11.460 -5.236 3.054 1.00 74.06 175 PRO A O 1
ATOM 1432 N N . ASP A 1 176 ? 12.129 -6.875 4.432 1.00 69.69 176 ASP A N 1
ATOM 1433 C CA . ASP A 1 176 ? 13.453 -6.300 4.748 1.00 69.69 176 ASP A CA 1
ATOM 1434 C C . ASP A 1 176 ? 14.441 -6.290 3.551 1.00 69.69 176 ASP A C 1
ATOM 1436 O O . ASP A 1 176 ? 15.548 -5.762 3.649 1.00 69.69 176 ASP A O 1
ATOM 1440 N N . GLU A 1 177 ? 14.089 -6.920 2.424 1.00 72.06 177 GLU A N 1
ATOM 1441 C CA . GLU A 1 177 ? 14.928 -7.013 1.218 1.00 72.06 177 GLU A CA 1
ATOM 1442 C C . GLU A 1 177 ? 14.555 -5.951 0.179 1.00 72.06 177 GLU A C 1
ATOM 1444 O O . GLU A 1 177 ? 13.376 -5.667 0.051 1.00 72.06 177 GLU A O 1
ATOM 1449 N N . ASP A 1 178 ? 15.504 -5.508 -0.664 1.00 80.44 178 ASP A N 1
ATOM 1450 C CA . ASP A 1 178 ? 15.280 -4.584 -1.799 1.00 80.44 178 ASP A CA 1
ATOM 1451 C C . ASP A 1 178 ? 13.979 -4.859 -2.586 1.00 80.44 178 ASP A C 1
ATOM 1453 O O . ASP A 1 178 ? 13.974 -5.690 -3.510 1.00 80.44 178 ASP A O 1
ATOM 1457 N N . TYR A 1 179 ? 12.897 -4.157 -2.228 1.00 86.88 179 TYR A N 1
ATOM 1458 C CA . TYR A 1 179 ? 11.550 -4.303 -2.789 1.00 86.88 179 TYR A CA 1
ATOM 1459 C C . TYR A 1 179 ? 11.084 -3.015 -3.471 1.00 86.88 179 TYR A C 1
ATOM 1461 O O . TYR A 1 179 ? 11.576 -1.919 -3.193 1.00 86.88 179 TYR A O 1
ATOM 1469 N N . THR A 1 180 ? 10.107 -3.154 -4.366 1.00 91.31 180 THR A N 1
ATOM 1470 C CA . THR A 1 180 ? 9.463 -2.008 -5.015 1.00 91.31 180 THR A CA 1
ATOM 1471 C C . THR A 1 180 ? 7.977 -2.026 -4.706 1.00 91.31 180 THR A C 1
ATOM 1473 O O . THR A 1 180 ? 7.274 -2.972 -5.062 1.00 91.31 180 THR A O 1
ATOM 1476 N N . LEU A 1 181 ? 7.501 -0.982 -4.040 1.00 93.12 181 LEU A N 1
ATOM 1477 C CA . LEU A 1 181 ? 6.100 -0.779 -3.714 1.00 93.12 181 LEU A CA 1
ATOM 1478 C C . LEU A 1 181 ? 5.452 0.110 -4.772 1.00 93.12 181 LEU A C 1
ATOM 1480 O O . LEU A 1 181 ? 5.784 1.283 -4.894 1.00 93.12 181 LEU A O 1
ATOM 1484 N N . CYS A 1 182 ? 4.516 -0.446 -5.527 1.00 95.00 182 CYS A N 1
ATOM 1485 C CA . CYS A 1 182 ? 3.742 0.261 -6.536 1.00 95.00 182 CYS A CA 1
ATOM 1486 C C . CYS A 1 182 ? 2.298 0.389 -6.047 1.00 95.00 182 CYS A C 1
ATOM 1488 O O . CYS A 1 182 ? 1.609 -0.625 -5.914 1.00 95.00 182 CYS A O 1
ATOM 1490 N N . ILE A 1 183 ? 1.840 1.613 -5.785 1.00 95.44 183 ILE A N 1
ATOM 1491 C CA . ILE A 1 183 ? 0.482 1.868 -5.292 1.00 95.44 183 ILE A CA 1
ATOM 1492 C C . ILE A 1 183 ? -0.259 2.771 -6.269 1.00 95.44 183 ILE A C 1
ATOM 1494 O O . ILE A 1 183 ? 0.201 3.867 -6.589 1.00 95.44 183 ILE A O 1
ATOM 1498 N N . ASP A 1 184 ? -1.412 2.294 -6.718 1.00 95.75 184 ASP A N 1
ATOM 1499 C CA . ASP A 1 184 ? -2.320 3.024 -7.591 1.00 95.75 184 ASP A CA 1
ATOM 1500 C C . ASP A 1 184 ? -3.442 3.680 -6.775 1.00 95.75 184 ASP A C 1
ATOM 1502 O O . ASP A 1 184 ? -4.167 2.993 -6.050 1.00 95.75 184 ASP A O 1
ATOM 1506 N N . GLU A 1 185 ? -3.550 5.006 -6.881 1.00 94.06 185 GLU A N 1
ATOM 1507 C CA . GLU A 1 185 ? -4.569 5.861 -6.254 1.00 94.06 185 GLU A CA 1
ATOM 1508 C C . GLU A 1 185 ? -4.744 5.608 -4.735 1.00 94.06 185 GLU A C 1
ATOM 1510 O O . GLU A 1 185 ? -5.853 5.293 -4.277 1.00 94.06 185 GLU A O 1
ATOM 1515 N N . PRO A 1 186 ? -3.672 5.715 -3.913 1.00 94.25 186 PRO A N 1
ATOM 1516 C CA . PRO A 1 186 ? -3.733 5.442 -2.469 1.00 94.25 186 PRO A CA 1
ATOM 1517 C C . PRO A 1 186 ? -4.766 6.295 -1.708 1.00 94.25 186 PRO A C 1
ATOM 1519 O O . PRO A 1 186 ? -5.237 5.908 -0.640 1.00 94.25 186 PRO A O 1
ATOM 1522 N N . GLU A 1 187 ? -5.122 7.460 -2.238 1.00 93.06 187 GLU A N 1
ATOM 1523 C CA . GLU A 1 187 ? -6.022 8.446 -1.648 1.00 93.06 187 GLU A CA 1
ATOM 1524 C C . GLU A 1 187 ? -7.514 8.187 -1.899 1.00 93.06 187 GLU A C 1
ATOM 1526 O O . GLU A 1 187 ? -8.341 8.845 -1.275 1.00 93.06 187 GLU A O 1
ATOM 1531 N N . ASN A 1 188 ? -7.885 7.256 -2.786 1.00 92.50 188 ASN A N 1
ATOM 1532 C CA . ASN A 1 188 ? -9.244 7.152 -3.347 1.00 92.50 188 ASN A CA 1
ATOM 1533 C C . ASN A 1 188 ? -10.379 7.024 -2.298 1.00 92.50 188 ASN A C 1
ATOM 1535 O O . ASN A 1 188 ? -11.526 7.383 -2.560 1.00 92.50 188 ASN A O 1
ATOM 1539 N N . PHE A 1 189 ? -10.073 6.536 -1.090 1.00 94.31 189 PHE A N 1
ATOM 1540 C CA . PHE A 1 189 ? -11.033 6.345 0.010 1.00 94.31 189 PHE A CA 1
ATOM 1541 C C . PHE A 1 189 ? -10.779 7.238 1.228 1.00 94.31 189 PHE A C 1
ATOM 1543 O O . PHE A 1 189 ? -11.404 7.036 2.272 1.00 94.31 189 PHE A O 1
ATOM 1550 N N . LEU A 1 190 ? -9.850 8.188 1.119 1.00 94.25 190 LEU A N 1
ATOM 1551 C CA . LEU A 1 190 ? -9.320 8.953 2.241 1.00 94.25 190 LEU A CA 1
ATOM 1552 C C . LEU A 1 190 ? -9.528 10.446 2.051 1.00 94.25 190 LEU A C 1
ATOM 1554 O O . LEU A 1 190 ? -9.393 10.992 0.958 1.00 94.25 190 LEU A O 1
ATOM 1558 N N . ALA A 1 191 ? -9.808 11.137 3.150 1.00 90.19 191 ALA A N 1
ATOM 1559 C CA . ALA A 1 191 ? -9.737 12.584 3.163 1.00 90.19 191 ALA A CA 1
ATOM 156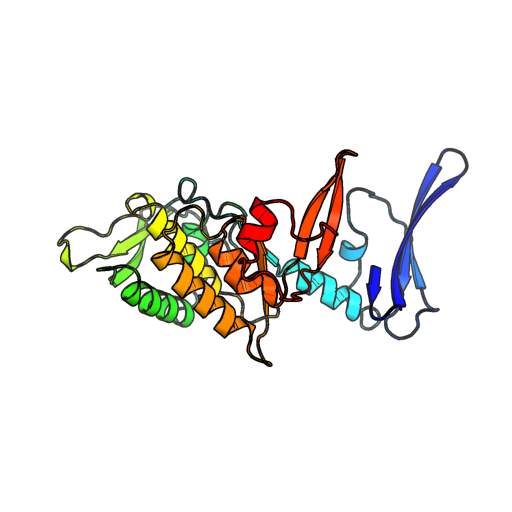0 C C . ALA A 1 191 ? -8.273 13.050 3.139 1.00 90.19 191 ALA A C 1
ATOM 1562 O O . ALA A 1 191 ? -7.361 12.379 3.624 1.00 90.19 191 ALA A O 1
ATOM 1563 N N . LEU A 1 192 ? -8.052 14.271 2.651 1.00 84.88 192 LEU A N 1
ATOM 1564 C CA . LEU A 1 192 ? -6.722 14.886 2.597 1.00 84.88 192 LEU A CA 1
ATOM 1565 C C . LEU A 1 192 ? -5.935 14.842 3.924 1.00 84.88 192 LEU A C 1
ATOM 1567 O O . LEU A 1 192 ? -4.762 14.465 3.901 1.00 84.88 192 LEU A O 1
ATOM 1571 N N . PRO A 1 193 ? -6.536 15.168 5.088 1.00 89.19 193 PRO A N 1
ATOM 1572 C CA . PRO A 1 193 ? -5.832 15.075 6.366 1.00 89.19 193 PRO A CA 1
ATOM 1573 C C . PRO A 1 193 ? -5.474 13.643 6.781 1.00 89.19 193 PRO A C 1
ATOM 1575 O O . PRO A 1 193 ? -4.619 13.472 7.643 1.00 89.19 193 PRO A O 1
ATOM 1578 N N . GLU A 1 194 ? -6.126 12.630 6.207 1.00 91.81 194 GLU A N 1
ATOM 1579 C CA . GLU A 1 194 ? -5.886 11.219 6.519 1.00 91.81 194 GLU A CA 1
ATOM 1580 C C . GLU A 1 194 ? -4.731 10.648 5.686 1.00 91.81 194 GLU A C 1
ATOM 1582 O O . GLU A 1 194 ? -3.910 9.906 6.221 1.00 91.81 194 GLU A O 1
ATOM 1587 N N . ILE A 1 195 ? -4.620 11.023 4.404 1.00 91.44 195 ILE A N 1
ATOM 1588 C CA . ILE A 1 195 ? -3.550 10.528 3.519 1.00 91.44 195 ILE A CA 1
ATOM 1589 C C . ILE A 1 195 ? -2.214 11.260 3.728 1.00 91.44 195 ILE A C 1
ATOM 1591 O O . ILE A 1 195 ? -1.154 10.646 3.617 1.00 91.44 195 ILE A O 1
ATOM 1595 N N . GLN A 1 196 ? -2.225 12.553 4.075 1.00 89.50 196 GLN A N 1
ATOM 1596 C CA . GLN A 1 196 ? -0.989 13.343 4.186 1.00 89.50 196 GLN A CA 1
ATOM 1597 C C . GLN A 1 196 ? 0.024 12.788 5.211 1.00 89.50 196 GLN A C 1
ATOM 1599 O O . GLN A 1 196 ? 1.207 12.706 4.877 1.00 89.50 196 GLN A O 1
ATOM 1604 N N . PRO A 1 197 ? -0.375 12.363 6.429 1.00 91.50 197 PRO A N 1
ATOM 1605 C CA . PRO A 1 197 ? 0.553 11.743 7.375 1.00 91.50 197 PRO A CA 1
ATOM 1606 C C . PRO A 1 197 ? 1.163 10.437 6.855 1.00 91.50 197 PRO A C 1
ATOM 1608 O O . PRO A 1 197 ? 2.312 10.134 7.172 1.00 91.50 197 PRO A O 1
ATOM 1611 N N . TRP A 1 198 ? 0.411 9.672 6.059 1.00 92.81 198 TRP A N 1
ATOM 1612 C CA . TRP A 1 198 ? 0.912 8.446 5.445 1.00 92.81 198 TRP A CA 1
ATOM 1613 C C . TRP A 1 198 ? 1.946 8.744 4.352 1.00 92.81 198 TRP A C 1
ATOM 1615 O O . TRP A 1 198 ? 2.992 8.104 4.333 1.00 92.81 198 TRP A O 1
ATOM 1625 N N . LEU A 1 199 ? 1.718 9.761 3.512 1.00 89.88 199 LEU A N 1
ATOM 1626 C CA . LEU A 1 199 ? 2.695 10.197 2.502 1.00 89.88 199 LEU A CA 1
ATOM 1627 C C . LEU A 1 199 ? 4.018 10.634 3.130 1.00 89.88 199 LEU A C 1
ATOM 1629 O O . LEU A 1 199 ? 5.077 10.295 2.613 1.00 89.88 199 LEU A O 1
ATOM 1633 N N . ASN A 1 200 ? 3.958 11.356 4.252 1.00 88.25 200 ASN A N 1
ATOM 1634 C CA . ASN A 1 200 ? 5.159 11.752 4.983 1.00 88.25 200 ASN A CA 1
ATOM 1635 C C . ASN A 1 200 ? 5.901 10.517 5.516 1.00 88.25 200 ASN A C 1
ATOM 1637 O O . ASN A 1 200 ? 7.103 10.407 5.325 1.00 88.25 200 ASN A O 1
ATOM 1641 N N . ALA A 1 201 ? 5.183 9.557 6.114 1.00 88.94 201 ALA A N 1
ATOM 1642 C CA . ALA A 1 201 ? 5.786 8.317 6.609 1.00 88.94 201 ALA A CA 1
ATOM 1643 C C . ALA A 1 201 ? 6.432 7.491 5.483 1.00 88.94 201 ALA A C 1
ATOM 1645 O O . ALA A 1 201 ? 7.515 6.939 5.669 1.00 88.94 201 ALA A O 1
ATOM 1646 N N . LEU A 1 202 ? 5.792 7.438 4.311 1.00 88.62 202 LEU A N 1
ATOM 1647 C CA . LEU A 1 202 ? 6.366 6.823 3.119 1.00 88.62 202 LEU A CA 1
ATOM 1648 C C . LEU A 1 202 ? 7.630 7.574 2.680 1.00 88.62 202 LEU A C 1
ATOM 1650 O O . LEU A 1 202 ? 8.657 6.962 2.426 1.00 88.62 202 LEU A O 1
ATOM 1654 N N . PHE A 1 203 ? 7.599 8.902 2.610 1.00 84.31 203 PHE A N 1
ATOM 1655 C CA . PHE A 1 203 ? 8.773 9.667 2.202 1.00 84.31 203 PHE A CA 1
ATOM 1656 C C . PHE A 1 203 ? 9.942 9.487 3.178 1.00 84.31 203 PHE A C 1
ATOM 1658 O O . PHE A 1 203 ? 11.064 9.232 2.746 1.00 84.31 203 PHE A O 1
ATOM 1665 N N . ASP A 1 204 ? 9.683 9.544 4.482 1.00 84.25 204 ASP A N 1
ATOM 1666 C CA . ASP A 1 204 ? 10.696 9.348 5.520 1.00 84.25 204 ASP A CA 1
ATOM 1667 C C . ASP A 1 204 ? 11.337 7.953 5.410 1.00 84.25 204 ASP A C 1
ATOM 1669 O O . ASP A 1 204 ? 12.557 7.836 5.450 1.00 84.25 204 ASP A O 1
ATOM 1673 N N . GLN A 1 205 ? 10.545 6.900 5.166 1.00 81.62 205 GLN A N 1
ATOM 1674 C CA . GLN A 1 205 ? 11.066 5.533 5.025 1.00 81.62 205 GLN A CA 1
ATOM 1675 C C . GLN A 1 205 ? 11.960 5.346 3.786 1.00 81.62 205 GLN A C 1
ATOM 1677 O O . GLN A 1 205 ? 12.907 4.560 3.824 1.00 81.62 205 GLN A O 1
ATOM 1682 N N . TYR A 1 206 ? 11.665 6.036 2.681 1.00 79.44 206 TYR A N 1
ATOM 1683 C CA . TYR A 1 206 ? 12.331 5.797 1.396 1.00 79.44 206 TYR A CA 1
ATOM 1684 C C . TYR A 1 206 ? 13.378 6.860 1.028 1.00 79.44 206 TYR A C 1
ATOM 1686 O O . TYR A 1 206 ? 14.190 6.614 0.138 1.00 79.44 206 TYR A O 1
ATOM 1694 N N . SER A 1 207 ? 13.402 8.011 1.706 1.00 71.38 207 SER A N 1
ATOM 1695 C CA . SER A 1 207 ? 14.346 9.108 1.436 1.00 71.38 207 SER A CA 1
ATOM 1696 C C . SER A 1 207 ? 15.713 8.959 2.111 1.00 71.38 207 SER A C 1
ATOM 1698 O O . SER A 1 207 ? 16.652 9.664 1.738 1.00 71.38 207 SER A O 1
ATOM 1700 N N . GLU A 1 208 ? 15.867 8.051 3.076 1.00 64.69 208 GLU A N 1
ATOM 1701 C CA . GLU A 1 208 ? 17.162 7.809 3.715 1.00 64.69 208 GLU A CA 1
ATOM 1702 C C . GLU A 1 208 ? 18.161 7.173 2.729 1.00 64.69 208 GLU A C 1
ATOM 1704 O O . GLU A 1 208 ? 17.824 6.235 2.013 1.00 64.69 208 GLU A O 1
ATOM 1709 N N . GLU A 1 209 ? 19.432 7.606 2.739 1.00 56.56 209 GLU A N 1
ATOM 1710 C CA . GLU A 1 209 ? 20.513 7.062 1.880 1.00 56.56 209 GLU A CA 1
ATOM 1711 C C . GLU A 1 209 ? 20.762 5.545 2.060 1.00 56.56 209 GLU A C 1
ATOM 1713 O O . GLU A 1 209 ? 21.536 4.940 1.318 1.00 56.56 209 GLU A O 1
ATOM 1718 N N . ARG A 1 210 ? 20.131 4.930 3.069 1.00 51.94 210 ARG A N 1
ATOM 1719 C CA . ARG A 1 210 ? 20.173 3.495 3.378 1.00 51.94 210 ARG A CA 1
ATOM 1720 C C . ARG A 1 210 ? 18.823 2.793 3.208 1.00 51.94 210 ARG A C 1
ATOM 1722 O O . ARG A 1 210 ? 18.692 1.662 3.669 1.00 51.94 210 ARG A O 1
ATOM 1729 N N . SER A 1 211 ? 17.825 3.433 2.599 1.00 62.69 211 SER A N 1
ATOM 1730 C CA . SER A 1 211 ? 16.547 2.773 2.354 1.00 62.69 211 SER A CA 1
ATOM 1731 C C . SER A 1 211 ? 16.751 1.599 1.387 1.00 62.69 211 SER A C 1
ATOM 1733 O O . SER A 1 211 ? 17.358 1.718 0.323 1.00 62.69 211 SER A O 1
ATOM 1735 N N . HIS A 1 212 ? 16.277 0.422 1.790 1.00 67.50 212 HIS A N 1
ATOM 1736 C CA . HIS A 1 212 ? 16.332 -0.813 1.004 1.00 67.50 212 HIS A CA 1
ATOM 1737 C C . HIS A 1 212 ? 15.090 -0.949 0.111 1.00 67.50 212 HIS A C 1
ATOM 1739 O O . HIS A 1 212 ? 14.529 -2.030 -0.021 1.00 67.50 212 HIS A O 1
ATOM 1745 N N . GLY A 1 213 ? 14.569 0.146 -0.448 1.00 78.94 213 GLY A N 1
ATOM 1746 C CA . GLY A 1 213 ? 13.295 0.087 -1.159 1.00 78.94 213 GLY A CA 1
ATOM 1747 C C . GLY A 1 213 ? 13.070 1.223 -2.140 1.00 78.94 213 GLY A C 1
ATOM 1748 O O . GLY A 1 213 ? 13.698 2.275 -2.073 1.00 78.94 213 GLY A O 1
ATOM 1749 N N . GLN A 1 214 ? 12.128 1.007 -3.053 1.00 87.25 214 GLN A N 1
ATOM 1750 C CA . GLN A 1 214 ? 11.613 2.028 -3.961 1.00 87.25 214 GLN A CA 1
ATOM 1751 C C . GLN A 1 214 ? 10.088 2.083 -3.864 1.00 87.25 214 GLN A C 1
ATOM 1753 O O . GLN A 1 214 ? 9.439 1.042 -3.861 1.00 87.25 214 GLN A O 1
ATOM 1758 N N . ALA A 1 215 ? 9.508 3.282 -3.846 1.00 89.88 215 ALA A N 1
ATOM 1759 C CA . ALA A 1 215 ? 8.064 3.469 -3.947 1.00 89.88 215 ALA A CA 1
ATOM 1760 C C . ALA A 1 215 ? 7.700 4.182 -5.258 1.00 89.88 215 ALA A C 1
ATOM 1762 O O . ALA A 1 215 ? 8.345 5.157 -5.647 1.00 89.88 215 ALA A O 1
ATOM 1763 N N . ILE A 1 216 ? 6.661 3.697 -5.935 1.00 92.00 216 ILE A N 1
ATOM 1764 C CA . ILE A 1 216 ? 6.053 4.294 -7.124 1.00 92.00 216 ILE A CA 1
ATOM 1765 C C . ILE A 1 216 ? 4.580 4.523 -6.802 1.00 92.00 216 ILE A C 1
ATOM 1767 O O . ILE A 1 216 ? 3.853 3.579 -6.498 1.00 92.00 216 ILE A O 1
ATOM 1771 N N . ILE A 1 217 ? 4.142 5.778 -6.870 1.00 92.38 217 ILE A N 1
ATOM 1772 C CA . ILE A 1 217 ? 2.750 6.156 -6.622 1.00 92.38 217 ILE A CA 1
ATOM 1773 C C . ILE A 1 217 ? 2.148 6.697 -7.912 1.00 92.38 217 ILE A C 1
ATOM 1775 O O . ILE A 1 217 ? 2.747 7.552 -8.566 1.00 92.38 217 ILE A O 1
ATOM 1779 N N . ILE A 1 218 ? 0.957 6.212 -8.249 1.00 92.69 218 ILE A N 1
ATOM 1780 C CA . ILE A 1 218 ? 0.109 6.762 -9.306 1.00 92.69 218 ILE A CA 1
ATOM 1781 C C . ILE A 1 218 ? -1.046 7.484 -8.619 1.00 92.69 218 ILE A C 1
ATOM 1783 O O . ILE A 1 218 ? -1.653 6.938 -7.702 1.00 92.69 218 ILE A O 1
ATOM 1787 N N . SER A 1 219 ? -1.295 8.732 -9.006 1.00 90.00 219 SER A N 1
ATOM 1788 C CA . SER A 1 219 ? -2.330 9.562 -8.395 1.00 90.00 219 SER A CA 1
ATOM 1789 C C . SER A 1 219 ? -2.746 10.678 -9.345 1.00 90.00 219 SER A C 1
ATOM 1791 O O . SER A 1 219 ? -1.899 11.296 -10.000 1.00 90.00 219 SER A O 1
ATOM 1793 N N . HIS A 1 220 ? -4.043 10.975 -9.377 1.00 86.38 220 HIS A N 1
ATOM 1794 C CA . HIS A 1 220 ? -4.578 12.189 -10.002 1.00 86.38 220 HIS A CA 1
ATOM 1795 C C . HIS A 1 220 ? -4.818 13.320 -8.989 1.00 86.38 220 HIS A C 1
ATOM 1797 O O . HIS A 1 220 ? -5.240 14.417 -9.365 1.00 86.38 220 HIS A O 1
ATOM 1803 N N . HIS A 1 221 ? -4.575 13.088 -7.697 1.00 86.12 221 HIS A N 1
ATOM 1804 C CA . HIS A 1 221 ? -4.945 14.027 -6.653 1.00 86.12 221 HIS A CA 1
ATOM 1805 C C . HIS A 1 221 ? -3.974 15.223 -6.574 1.00 86.12 221 HIS A C 1
ATOM 1807 O O . HIS A 1 221 ? -2.777 15.049 -6.316 1.00 86.12 221 HIS A O 1
ATOM 1813 N N . PRO A 1 222 ? -4.475 16.476 -6.663 1.00 83.44 222 PRO A N 1
ATOM 1814 C CA . PRO A 1 222 ? -3.645 17.679 -6.697 1.00 83.44 222 PRO A CA 1
ATOM 1815 C C . PRO A 1 222 ? -2.612 17.799 -5.575 1.00 83.44 222 PRO A C 1
ATOM 1817 O O . PRO A 1 222 ? -1.481 18.214 -5.808 1.00 83.44 222 PRO A O 1
ATOM 1820 N N . ALA A 1 223 ? -2.987 17.436 -4.347 1.00 79.81 223 ALA A N 1
ATOM 1821 C CA . ALA A 1 223 ? -2.072 17.475 -3.207 1.00 79.81 223 ALA A CA 1
ATOM 1822 C C . ALA A 1 223 ? -0.891 16.501 -3.341 1.00 79.81 223 ALA A C 1
ATOM 1824 O O . ALA A 1 223 ? 0.232 16.900 -3.053 1.00 79.81 223 ALA A O 1
ATOM 1825 N N . LEU A 1 224 ? -1.116 15.269 -3.817 1.00 82.88 224 LEU A N 1
ATOM 1826 C CA . LEU A 1 224 ? -0.054 14.274 -4.001 1.00 82.88 224 LEU A CA 1
ATOM 1827 C C . LEU A 1 224 ? 0.884 14.699 -5.126 1.00 82.88 224 LEU A C 1
ATOM 1829 O O . LEU A 1 224 ? 2.100 14.670 -4.955 1.00 82.88 224 LEU A O 1
ATOM 1833 N N . ILE A 1 225 ? 0.316 15.177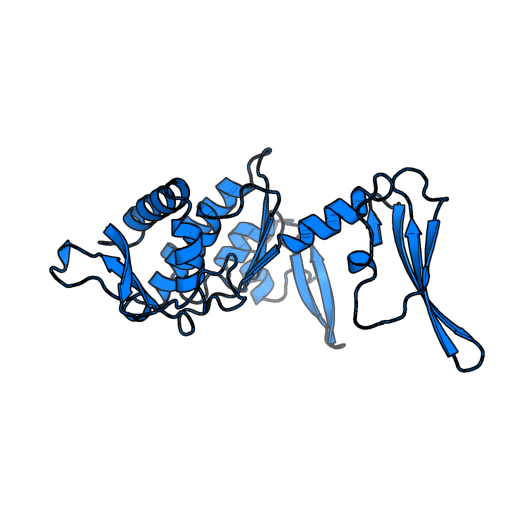 -6.234 1.00 84.94 225 ILE A N 1
ATOM 1834 C CA . ILE A 1 225 ? 1.068 15.750 -7.351 1.00 84.94 225 ILE A CA 1
ATOM 1835 C C . ILE A 1 225 ? 1.949 16.901 -6.854 1.00 84.94 225 ILE A C 1
ATOM 1837 O O . ILE A 1 225 ? 3.162 16.879 -7.038 1.00 84.94 225 ILE A O 1
ATOM 1841 N N . ASN A 1 226 ? 1.365 17.892 -6.179 1.00 82.50 226 ASN A N 1
ATOM 1842 C CA . ASN A 1 226 ? 2.111 19.047 -5.679 1.00 82.50 226 ASN A CA 1
ATOM 1843 C C . ASN A 1 226 ? 3.195 18.658 -4.662 1.00 82.50 226 ASN A C 1
ATOM 1845 O O . ASN A 1 226 ? 4.227 19.323 -4.593 1.00 82.50 226 ASN A O 1
ATOM 1849 N N . TYR A 1 227 ? 2.961 17.603 -3.879 1.00 78.88 227 TYR A N 1
ATOM 1850 C CA . TYR A 1 227 ? 3.884 17.131 -2.853 1.00 78.88 227 TYR A CA 1
ATOM 1851 C C . TYR A 1 227 ? 5.054 16.319 -3.431 1.00 78.88 227 TYR A C 1
ATOM 1853 O O . TYR A 1 227 ? 6.202 16.580 -3.083 1.00 78.88 227 TYR A O 1
ATOM 1861 N N . LEU A 1 228 ? 4.792 15.362 -4.329 1.00 78.31 228 LEU A N 1
ATOM 1862 C CA . LEU A 1 228 ? 5.795 14.392 -4.796 1.00 78.31 228 LEU A CA 1
ATOM 1863 C C . LEU A 1 228 ? 6.421 14.757 -6.140 1.00 78.31 228 LEU A C 1
ATOM 1865 O O . LEU A 1 228 ? 7.620 14.546 -6.354 1.00 78.31 228 LEU A O 1
ATOM 1869 N N . ALA A 1 229 ? 5.626 15.290 -7.066 1.00 77.81 229 ALA A N 1
ATOM 1870 C CA . ALA A 1 229 ? 6.021 15.328 -8.467 1.00 77.81 229 ALA A CA 1
ATOM 1871 C C . ALA A 1 229 ? 7.127 16.352 -8.765 1.00 77.81 229 ALA A C 1
ATOM 1873 O O . ALA A 1 229 ? 7.855 16.191 -9.740 1.00 77.81 229 ALA A O 1
ATOM 1874 N N . SER A 1 230 ? 7.325 17.344 -7.895 1.00 71.44 230 SER A N 1
ATOM 1875 C CA . SER A 1 230 ? 8.447 18.288 -7.984 1.00 71.44 230 SER A CA 1
ATOM 1876 C C . SER A 1 230 ? 9.819 17.628 -7.794 1.00 71.44 230 SER A C 1
ATOM 1878 O O . SER A 1 230 ? 10.811 18.132 -8.316 1.00 71.44 230 SER A O 1
ATOM 1880 N N . SER A 1 231 ? 9.889 16.502 -7.075 1.00 73.69 231 SER A N 1
ATOM 1881 C CA . SER A 1 231 ? 11.149 15.815 -6.761 1.00 73.69 231 SER A CA 1
ATOM 1882 C C . SER A 1 231 ? 11.497 14.710 -7.769 1.00 73.69 231 SER A C 1
ATOM 1884 O O . SER A 1 231 ? 12.644 14.592 -8.207 1.00 73.69 231 SER A O 1
ATOM 1886 N N . SER A 1 232 ? 10.504 13.914 -8.172 1.00 77.88 232 SER A N 1
ATOM 1887 C CA . SER A 1 232 ? 10.691 12.682 -8.955 1.00 77.88 232 SER A CA 1
ATOM 1888 C C . SER A 1 232 ? 9.526 12.379 -9.911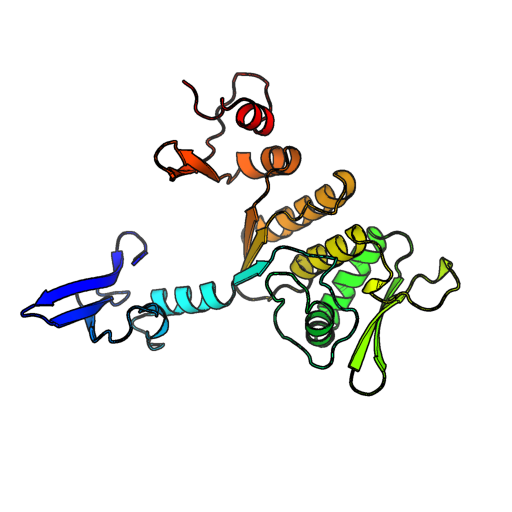 1.00 77.88 232 SER A C 1
ATOM 1890 O O . SER A 1 232 ? 9.393 11.260 -10.415 1.00 77.88 232 SER A O 1
ATOM 1892 N N . GLY A 1 233 ? 8.682 13.378 -10.185 1.00 83.94 233 GLY A N 1
ATOM 1893 C CA . GLY A 1 233 ? 7.459 13.223 -10.962 1.00 83.94 233 GLY A CA 1
ATOM 1894 C C . GLY A 1 233 ? 7.695 12.861 -12.423 1.00 83.94 233 GLY A C 1
ATOM 1895 O O . GLY A 1 233 ? 8.569 13.409 -13.101 1.00 83.94 233 GLY A O 1
ATOM 1896 N N . HIS A 1 234 ? 6.856 11.957 -12.912 1.00 87.75 234 HIS A N 1
ATOM 1897 C CA . HIS A 1 234 ? 6.766 11.588 -14.314 1.00 87.75 234 HIS A CA 1
ATOM 1898 C C . HIS A 1 234 ? 5.322 11.774 -14.769 1.00 87.75 234 HIS A C 1
ATOM 1900 O O . HIS A 1 234 ? 4.400 11.254 -14.144 1.00 87.75 234 HIS A O 1
ATOM 1906 N N . TRP A 1 235 ? 5.138 12.526 -15.847 1.00 85.25 235 TRP A N 1
ATOM 1907 C CA . TRP A 1 235 ? 3.849 12.766 -16.470 1.00 85.25 235 TRP A CA 1
ATOM 1908 C C . TRP A 1 235 ? 3.653 11.811 -17.643 1.00 85.25 235 TRP A C 1
ATOM 1910 O O . TRP A 1 235 ? 4.519 11.692 -18.515 1.00 85.25 235 TRP A O 1
ATOM 1920 N N . PHE A 1 236 ? 2.509 11.131 -17.646 1.00 86.62 236 PHE A N 1
ATOM 1921 C CA . PHE A 1 236 ? 2.078 10.264 -18.732 1.00 86.62 236 PHE A CA 1
ATOM 1922 C C . PHE A 1 236 ? 0.886 10.918 -19.418 1.00 86.62 236 PHE A C 1
ATOM 1924 O O . PHE A 1 236 ? -0.160 11.111 -18.804 1.00 86.62 236 PHE A O 1
ATOM 1931 N N . GLU A 1 237 ? 1.036 11.226 -20.700 1.00 85.38 237 GLU A N 1
ATOM 1932 C CA . GLU A 1 237 ? -0.006 11.858 -21.503 1.00 85.38 237 GLU A CA 1
ATOM 1933 C C . GLU A 1 237 ? -0.373 10.967 -22.679 1.00 85.38 237 GLU A C 1
ATOM 1935 O O . GLU A 1 237 ? 0.505 10.412 -23.344 1.00 85.38 237 GLU A O 1
ATOM 1940 N N . ARG A 1 238 ? -1.669 10.851 -22.969 1.00 84.31 238 ARG A N 1
ATOM 1941 C CA . ARG A 1 238 ? -2.134 10.219 -24.199 1.00 84.31 238 ARG A CA 1
ATOM 1942 C C . ARG A 1 238 ? -2.343 11.286 -25.264 1.00 84.31 238 ARG A C 1
ATOM 1944 O O . ARG A 1 238 ? -3.183 12.158 -25.084 1.00 84.31 238 ARG A O 1
ATOM 1951 N N . THR A 1 239 ? -1.619 11.184 -26.371 1.00 82.75 239 THR A N 1
ATOM 1952 C CA . THR A 1 239 ? -1.785 12.095 -27.505 1.00 82.75 239 THR A CA 1
ATOM 1953 C C . THR A 1 239 ? -3.008 11.733 -28.341 1.00 82.75 239 THR A C 1
ATOM 1955 O O . THR A 1 239 ? -3.549 10.627 -28.228 1.00 82.75 239 THR A O 1
ATOM 1958 N N . ASP A 1 240 ? -3.421 12.641 -29.225 1.00 81.56 240 ASP A N 1
ATOM 1959 C CA . ASP A 1 240 ? -4.546 12.433 -30.146 1.00 81.56 240 ASP A CA 1
ATOM 1960 C C . ASP A 1 240 ? -4.344 11.216 -31.066 1.00 81.56 240 ASP A C 1
ATOM 1962 O O . ASP A 1 240 ? -5.306 10.559 -31.465 1.00 81.56 240 ASP A O 1
ATOM 1966 N N . GLU A 1 241 ? -3.091 10.842 -31.348 1.00 83.94 241 GLU A N 1
ATOM 1967 C CA . GLU A 1 241 ? -2.752 9.629 -32.103 1.00 83.94 241 GLU A CA 1
ATOM 1968 C C . GLU A 1 241 ? -2.900 8.336 -31.277 1.00 83.94 241 GLU A C 1
ATOM 1970 O O . GLU A 1 241 ? -2.645 7.236 -31.768 1.00 83.94 241 GLU A O 1
ATOM 1975 N N . GLY A 1 242 ? -3.304 8.448 -30.010 1.00 81.88 242 GLY A N 1
ATOM 1976 C CA . GLY A 1 242 ? -3.504 7.337 -29.090 1.00 81.88 242 GLY A CA 1
ATOM 1977 C C . GLY A 1 242 ? -2.221 6.791 -28.460 1.00 81.88 242 GLY A C 1
ATOM 1978 O O . GLY A 1 242 ? -2.310 5.815 -27.711 1.00 81.88 242 GLY A O 1
ATOM 1979 N N . LEU A 1 243 ? -1.065 7.405 -28.735 1.00 83.38 243 LEU A N 1
ATOM 1980 C CA . LEU A 1 243 ? 0.235 7.056 -28.160 1.00 83.38 243 LEU A CA 1
ATOM 1981 C C . LEU A 1 243 ? 0.390 7.665 -26.763 1.00 83.38 243 LEU A C 1
ATOM 1983 O O . LEU A 1 243 ? -0.095 8.762 -26.502 1.00 83.38 243 LEU A O 1
ATOM 1987 N N . ILE A 1 244 ? 1.094 6.966 -25.872 1.00 85.56 244 ILE A N 1
ATOM 1988 C CA . ILE A 1 244 ? 1.442 7.493 -24.549 1.00 85.56 244 ILE A CA 1
ATOM 1989 C C . ILE A 1 244 ? 2.835 8.116 -24.623 1.00 85.56 244 ILE A C 1
ATOM 1991 O O . ILE A 1 244 ? 3.795 7.448 -25.016 1.00 85.56 244 ILE A O 1
ATOM 1995 N N . ARG A 1 245 ? 2.949 9.387 -24.239 1.00 84.81 245 ARG A N 1
ATOM 1996 C CA . ARG A 1 245 ? 4.219 10.093 -24.060 1.00 84.81 245 ARG A CA 1
ATOM 1997 C C . ARG A 1 245 ? 4.561 10.169 -22.579 1.00 84.81 245 ARG A C 1
ATOM 1999 O O . ARG A 1 245 ? 3.691 10.397 -21.745 1.00 84.81 245 ARG A O 1
ATOM 2006 N N . LEU A 1 246 ? 5.843 9.977 -22.282 1.00 86.25 246 LEU A N 1
ATOM 2007 C CA . LEU A 1 246 ? 6.418 10.119 -20.951 1.00 86.25 246 LEU A CA 1
ATOM 2008 C C . LEU A 1 246 ? 7.260 11.388 -20.918 1.00 86.25 246 LEU A C 1
ATOM 2010 O O . LEU A 1 246 ? 8.175 11.536 -21.730 1.00 86.25 246 LEU A O 1
ATOM 2014 N N . GLN A 1 247 ? 6.985 12.265 -19.963 1.00 84.50 247 GLN A N 1
ATOM 2015 C CA . GLN A 1 247 ? 7.788 13.457 -19.727 1.00 84.50 247 GLN A CA 1
ATOM 2016 C C . GLN A 1 247 ? 8.159 13.553 -18.253 1.00 84.50 247 GLN A C 1
ATOM 2018 O O . GLN A 1 247 ? 7.352 13.281 -17.365 1.00 84.50 247 GLN A O 1
ATOM 2023 N N . ARG A 1 248 ? 9.417 13.901 -17.976 1.00 84.75 248 ARG A N 1
ATOM 2024 C CA . ARG A 1 248 ? 9.851 14.161 -16.604 1.00 84.75 248 ARG A CA 1
ATOM 2025 C C . ARG A 1 248 ? 9.342 15.533 -16.192 1.00 84.75 248 ARG A C 1
ATOM 2027 O O . ARG A 1 248 ? 9.496 16.498 -16.939 1.00 84.75 248 ARG A O 1
ATOM 2034 N N . ILE A 1 249 ? 8.788 15.628 -14.992 1.00 82.25 249 ILE A N 1
ATOM 2035 C CA . ILE A 1 249 ? 8.378 16.908 -14.425 1.00 82.25 249 ILE A CA 1
ATOM 2036 C C . ILE A 1 249 ? 9.649 17.621 -13.961 1.00 82.25 249 ILE A C 1
ATOM 2038 O O . ILE A 1 249 ? 10.270 17.259 -12.962 1.00 82.25 249 ILE A O 1
ATOM 2042 N N . THR A 1 250 ? 10.091 18.591 -14.757 1.00 70.75 250 THR A N 1
ATOM 2043 C CA . THR A 1 250 ? 11.225 19.465 -14.459 1.00 70.75 250 THR A CA 1
ATOM 2044 C C . THR A 1 250 ? 10.665 20.754 -13.895 1.00 70.75 250 THR A C 1
ATOM 2046 O O . THR A 1 250 ? 10.043 21.540 -14.600 1.00 70.75 250 THR A O 1
ATOM 2049 N N . HIS A 1 251 ? 10.808 20.936 -12.592 1.00 63.72 251 HIS A N 1
ATOM 2050 C CA . HIS A 1 251 ? 10.277 22.105 -11.918 1.00 63.72 251 HIS A CA 1
ATOM 2051 C C . HIS A 1 251 ? 11.117 23.342 -12.285 1.00 63.72 251 HIS A C 1
ATOM 2053 O O . HIS A 1 251 ? 12.169 23.557 -11.691 1.00 63.72 251 HIS A O 1
ATOM 2059 N N . GLU A 1 252 ? 10.660 24.174 -13.220 1.00 55.38 252 GLU A N 1
ATOM 2060 C CA . GLU A 1 252 ? 11.165 25.544 -13.386 1.00 55.38 252 GLU A CA 1
ATOM 2061 C C . GLU A 1 252 ? 10.021 26.524 -13.094 1.00 55.38 252 GLU A C 1
ATOM 2063 O O . GLU A 1 252 ? 8.965 26.512 -13.721 1.00 55.38 252 GLU A O 1
ATOM 2068 N N . GLN A 1 253 ? 10.192 27.279 -12.006 1.00 60.50 253 GLN A N 1
ATOM 2069 C CA . GLN A 1 253 ? 9.223 28.243 -11.490 1.00 60.50 253 GLN A CA 1
ATOM 2070 C C . GLN A 1 253 ? 9.184 29.503 -12.361 1.00 60.50 253 GLN A C 1
ATOM 2072 O O . GLN A 1 253 ? 10.240 29.953 -12.782 1.00 60.50 253 GLN A O 1
ATOM 2077 N N . ASP A 1 254 ? 7.999 30.120 -12.494 1.00 51.81 254 ASP A N 1
ATOM 2078 C CA . ASP A 1 254 ? 7.864 31.596 -12.547 1.00 51.81 254 ASP A CA 1
ATOM 2079 C C . ASP A 1 254 ? 6.404 32.113 -12.431 1.00 51.81 254 ASP A C 1
ATOM 2081 O O . ASP A 1 254 ? 6.173 33.286 -12.144 1.00 51.81 254 ASP A O 1
ATOM 2085 N N . GLY A 1 255 ? 5.379 31.258 -12.582 1.00 60.69 255 GLY A N 1
ATOM 2086 C CA . GLY A 1 255 ? 3.970 31.698 -12.679 1.00 60.69 255 GLY A CA 1
ATOM 2087 C C . GLY A 1 255 ? 3.129 31.749 -11.388 1.00 60.69 255 GLY A C 1
ATOM 2088 O O . GLY A 1 255 ? 1.953 32.102 -11.449 1.00 60.69 255 GLY A O 1
ATOM 2089 N N . GLY A 1 256 ? 3.663 31.349 -10.227 1.00 71.62 256 GLY A N 1
ATOM 2090 C CA . GLY A 1 256 ? 2.930 31.324 -8.943 1.00 71.62 256 GLY A CA 1
ATOM 2091 C C . GLY A 1 256 ? 1.798 30.282 -8.817 1.00 71.62 256 GLY A C 1
ATOM 2092 O O . GLY A 1 256 ? 1.178 30.184 -7.758 1.00 71.62 256 GLY A O 1
ATOM 2093 N N . LEU A 1 257 ? 1.527 29.492 -9.862 1.00 76.94 257 LEU A N 1
ATOM 2094 C CA . LEU A 1 257 ? 0.541 28.407 -9.855 1.00 76.94 257 LEU A CA 1
ATOM 2095 C C . LEU A 1 257 ? 1.159 27.094 -9.357 1.00 76.94 257 LEU A C 1
ATOM 2097 O O . LEU A 1 257 ? 2.322 26.798 -9.618 1.00 76.94 257 LEU A O 1
ATOM 2101 N N . SER A 1 258 ? 0.360 26.282 -8.661 1.00 82.56 258 SER A N 1
ATOM 2102 C CA . SER A 1 258 ? 0.772 24.933 -8.256 1.00 82.56 258 SER A CA 1
ATOM 2103 C C . SER A 1 258 ? 0.836 23.983 -9.457 1.00 82.56 258 SER A C 1
ATOM 2105 O O . SER A 1 258 ? 0.026 24.119 -10.374 1.00 82.56 258 SER A O 1
ATOM 2107 N N . LEU A 1 259 ? 1.700 22.969 -9.410 1.00 81.94 259 LEU A N 1
ATOM 2108 C CA . LEU A 1 259 ? 1.864 21.971 -10.471 1.00 81.94 259 LEU A CA 1
ATOM 2109 C C . LEU A 1 259 ? 0.550 21.284 -10.864 1.00 81.94 259 LEU A C 1
ATOM 2111 O O . LEU A 1 259 ? 0.223 21.191 -12.041 1.00 81.94 259 LEU A O 1
ATOM 2115 N N . ALA A 1 260 ? -0.253 20.874 -9.887 1.00 83.88 260 ALA A N 1
ATOM 2116 C CA . ALA A 1 260 ? -1.559 20.285 -10.149 1.00 83.88 260 ALA A CA 1
ATOM 2117 C C . ALA A 1 260 ? -2.499 21.239 -10.897 1.00 83.88 260 ALA A C 1
ATOM 2119 O O . ALA A 1 260 ? -3.301 20.796 -11.710 1.00 83.88 260 ALA A O 1
ATOM 2120 N N . LYS A 1 261 ? -2.376 22.552 -10.659 1.00 80.94 261 LYS A N 1
ATOM 2121 C CA . LYS A 1 261 ? -3.148 23.563 -11.387 1.00 80.94 261 LYS A CA 1
ATOM 2122 C C . LYS A 1 261 ? -2.653 23.720 -12.823 1.00 80.94 261 LYS A C 1
ATOM 2124 O O . LYS A 1 261 ? -3.472 23.913 -13.709 1.00 80.94 261 LYS A O 1
ATOM 2129 N N . LEU A 1 262 ? -1.346 23.608 -13.058 1.00 81.12 262 LEU A N 1
ATOM 2130 C CA . LEU A 1 262 ? -0.793 23.573 -14.414 1.00 81.12 262 LEU A CA 1
ATOM 2131 C C . LEU A 1 262 ? -1.297 22.345 -15.179 1.00 81.12 262 LEU A C 1
ATOM 2133 O O . LEU A 1 262 ? -1.739 22.488 -16.311 1.00 81.12 262 LEU A O 1
ATOM 2137 N N . ILE A 1 263 ? -1.323 21.171 -14.539 1.00 80.69 263 ILE A N 1
ATOM 2138 C CA . ILE A 1 263 ? -1.883 19.944 -15.129 1.00 80.69 263 ILE A CA 1
ATOM 2139 C C . ILE A 1 263 ? -3.378 20.103 -15.418 1.00 80.69 263 ILE A C 1
ATOM 2141 O O . ILE A 1 263 ? -3.821 19.789 -16.516 1.00 80.69 263 ILE A O 1
ATOM 2145 N N . GLU A 1 264 ? -4.153 20.635 -14.468 1.00 81.19 264 GLU A N 1
ATOM 2146 C CA . GLU A 1 264 ? -5.589 20.892 -14.649 1.00 81.19 264 GLU A CA 1
ATOM 2147 C C . GLU A 1 264 ? -5.863 21.828 -15.840 1.00 81.19 264 GLU A C 1
ATOM 2149 O O . GLU A 1 264 ? -6.854 21.660 -16.546 1.00 81.19 264 GLU A O 1
ATOM 2154 N N . LEU A 1 265 ? -4.990 22.814 -16.060 1.00 79.88 265 LEU A N 1
ATOM 2155 C CA . LEU A 1 265 ? -5.099 23.773 -17.160 1.00 79.88 265 LEU A CA 1
ATOM 2156 C C . LEU A 1 265 ? -4.523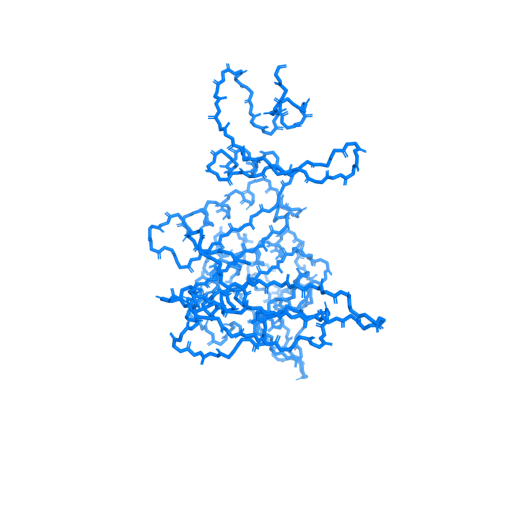 23.250 -18.487 1.00 79.88 265 LEU A C 1
ATOM 2158 O O . LEU A 1 265 ? -4.744 23.886 -19.514 1.00 79.88 265 LEU A O 1
ATOM 2162 N N . GLY A 1 266 ? -3.805 22.122 -18.476 1.00 74.06 266 GLY A N 1
ATOM 2163 C CA . GLY A 1 266 ? -3.056 21.605 -19.627 1.00 74.06 266 GLY A CA 1
ATOM 2164 C C . GLY A 1 266 ? -1.713 22.305 -19.878 1.00 74.06 266 GLY A C 1
ATOM 2165 O O . GLY A 1 266 ? -1.001 21.942 -20.799 1.00 74.06 266 GLY A O 1
ATOM 2166 N N . TRP A 1 267 ? -1.319 23.260 -19.034 1.00 72.94 267 TRP A N 1
ATOM 2167 C CA . TRP A 1 267 ? -0.189 24.169 -19.274 1.00 72.94 267 TRP A CA 1
ATOM 2168 C C . TRP A 1 267 ? 1.160 23.661 -18.758 1.00 72.94 267 TRP A C 1
ATOM 2170 O O . TRP A 1 267 ? 2.111 24.428 -18.655 1.00 72.94 267 TRP A O 1
ATOM 2180 N N . ILE A 1 268 ? 1.259 22.394 -18.351 1.00 69.69 268 ILE A N 1
ATOM 2181 C CA . ILE A 1 268 ? 2.496 21.861 -17.756 1.00 69.69 268 ILE A CA 1
ATOM 2182 C C . ILE A 1 268 ? 3.672 21.844 -18.755 1.00 69.69 268 ILE A C 1
ATOM 2184 O O . ILE A 1 268 ? 4.819 21.939 -18.325 1.00 69.69 268 ILE A O 1
ATOM 2188 N N . TYR A 1 269 ? 3.387 21.787 -20.061 1.00 69.44 269 TYR A N 1
ATOM 2189 C CA . TYR A 1 269 ? 4.384 21.832 -21.139 1.00 69.44 269 TYR A CA 1
ATOM 2190 C C . TYR A 1 269 ? 3.933 22.672 -22.350 1.00 69.44 269 TYR A C 1
ATOM 2192 O O . TYR A 1 269 ? 4.477 22.501 -23.441 1.00 69.44 269 TYR A O 1
ATOM 2200 N N . ASP A 1 270 ? 2.945 23.556 -22.172 1.00 57.69 270 ASP A N 1
ATOM 2201 C CA . ASP A 1 270 ? 2.600 24.541 -23.204 1.00 57.69 270 ASP A CA 1
ATOM 2202 C C . ASP A 1 270 ? 3.678 25.642 -23.208 1.00 57.69 270 ASP A C 1
ATOM 2204 O O . ASP A 1 270 ? 3.919 26.272 -22.176 1.00 57.69 270 ASP A O 1
ATOM 2208 N N . GLU A 1 271 ? 4.340 25.844 -24.354 1.00 47.38 271 GLU A N 1
ATOM 2209 C CA . GLU A 1 271 ? 5.198 27.015 -24.629 1.00 47.38 271 GLU A CA 1
ATOM 2210 C C . GLU A 1 271 ? 4.373 28.288 -24.880 1.00 47.38 271 GLU A C 1
ATOM 2212 O O . GLU A 1 271 ? 3.381 28.226 -25.648 1.00 47.38 271 GLU A O 1
#

Radius of gyration: 23.17 Å; Cα contacts (8 Å, |Δi|>4): 412; chains: 1; bounding box: 51×56×70 Å

Foldseek 3Di:
DDDPNQDQKDWDFDDDPNDTFIWMWGAFPVGSVDTDIDGDDDPVDDPLVVDDPDPRNVVSVVVSVQVVQEQAEEEDLQLAAQKALAADCHADHHNNCVLNPVVNLVVVVVLQVVLQVVLCVQPPQWHHWDFDDDPSITGIFTDRVVVVDDTHTSNRDASQSNLLSVLSCCLSSRDPAQHEYEYEASCPRHDPVNCVVSVVSVCVQCVDPPRSYHYHYHHLDQVCCLVPLQPWNWDWDQDPVRDIDIDRQDDDDDDPDGCSVCVVVVNSPDD

Mean predicted aligned error: 9.15 Å

pLDDT: mean 84.0, std 11.87, range [47.38, 98.0]

Secondary structure (DSSP, 8-state):
-EETTEESEEEEEEEETTEEEEEEEEEETTEEEEEEEEEE--TTS-GGGG----GGGHHHHHHHHHHTTEEEEE--TTT--SEESS--SS--TT-TTHHHHHHHHTT-HHHHHHHHHHHHHHSTT---EEEEEETTEEEEEE--GGGTSPPEEGGGS-HHHHHHHHHHHHHHT--SSSEEEEEE-TTTTS-HHHHHHHHHHHHHHHHSTT--EEEEEE---HHHHHHHHHHH-EEEEE-TTSPEEEEE------S---HHHHHHHTTTS--

Solvent-accessible surface area (backbone atoms only — not comparable to full-atom values): 15659 Å² total; per-residue (Å²): 84,66,58,96,89,40,62,45,35,47,79,48,79,44,81,53,96,97,40,82,46,40,39,32,41,37,27,28,75,92,40,70,91,51,60,49,79,42,89,48,89,56,92,92,57,62,71,74,76,74,59,72,89,43,91,54,33,50,66,60,44,47,50,51,55,37,62,74,39,52,45,59,37,36,82,34,52,89,55,31,39,25,62,19,77,58,68,31,95,60,72,47,46,43,31,34,48,41,31,13,20,51,55,39,49,60,73,42,60,67,37,49,48,54,39,36,58,53,43,39,78,70,41,86,61,44,62,46,80,42,77,45,78,56,90,82,27,32,39,32,23,41,32,34,72,90,71,78,55,81,58,41,40,54,68,72,54,56,52,39,56,45,45,51,53,52,57,47,43,61,67,48,63,47,73,92,53,66,27,35,43,37,38,42,45,84,51,82,61,48,56,71,85,65,42,52,64,52,54,52,53,50,46,62,60,50,67,44,101,78,41,52,49,48,78,46,80,46,71,89,50,49,68,58,42,52,68,48,25,66,82,76,23,71,47,79,43,73,45,95,89,70,47,76,47,79,43,72,48,74,79,76,88,86,81,89,69,54,61,37,54,29,54,75,70,61,50,72,80,64,130

Sequence (271 aa):
MTFDHHPLSEFVIEEQEDKRIEQATIYKDNLPDNSSVLPFVDSSRSVVSAIPEKRDYQKLTWFKKHIARFIIVQINPFAMSAESRKEDPYPVWDMSNYAAWFSYLSGNQGEIFNLTLKLQEIIKGFDFFKNERSGTAKILSLSFPHLGKEPYKLTEISDGQKALIALYTLIYCAPDEDYTLCIDEPENFLALPEIQPWLNALFDQYSEERSHGQAIIISHHPALINYLASSSGHWFERTDEGLIRLQRITHEQDGGLSLAKLIELGWIYDE

Nearest PDB structures (foldseek):
  8t8f-assembly1_E  TM=4.868E-01  e=2.435E-04  Saccharomyces cerevisiae W303
  8wjn-assembly1_B  TM=4.716E-01  e=1.633E-03  Saccharomyces cerevisiae S288C
  8i13-assembly1_B  TM=4.945E-01  e=2.788E-03  Saccharomyces cerevisiae
  5b58-assembly1_D  TM=7.663E-01  e=6.142E-02  Burkholderia cenocepacia J2315
  6n9l-assembly1_A  TM=5.534E-01  e=8.269E-02  Thermotoga maritima